Protein AF-A0A2J7PY69-F1 (afdb_monomer)

Nearest PDB structures (foldseek):
  5loh-assembly1_A  TM=9.857E-01  e=3.054E-12  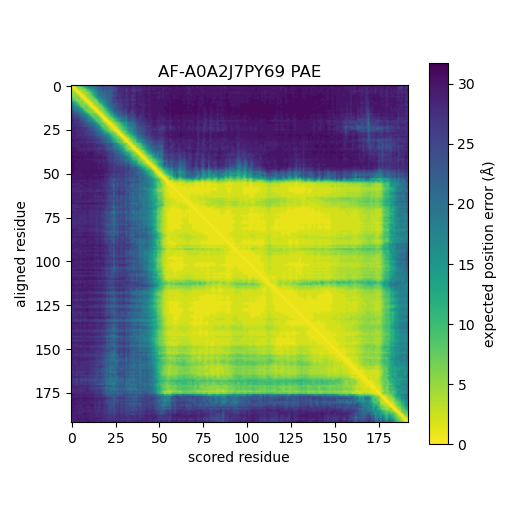Homo sapiens
  5loh-assembly2_B  TM=9.758E-01  e=1.318E-11  Homo sapiens
  4zy6-assembly2_B  TM=8.552E-01  e=1.967E-04  Homo sapiens
  7lqd-assembly1_A  TM=8.186E-01  e=2.192E-04  Homo sapiens
  4zy5-assembly2_B  TM=7.679E-01  e=1.421E-04  Homo sapiens

Secondary structure (DSSP, 8-state):
-----------------------PPP------S-PPP---------SS----S-GGG--HHHHTT----THHHHHHHHHHHHHHHHSS-TT--SSHHHHHHHHHHT------GGGPPPHHHHHHHHHHT-SSTTTS--HHHHHTSGGGTT--TTSGGGSPPS-----SSTT--TT-HHHHHHTT--------

Sequence (192 aa):
MTRFHLSQKHESDISMHTSNPVVTTPLTSNRTPYRTPKSVRRGEPSSEHRILGTPDYLAPELLLRQEHGAAVDWWALGVCLFEFMAGIPPFNDGTPQDVFNNILNRDIPWPQEEEQFSQPAHSAIDALLTLDPTLRPAAPQVKQMSLFSEIDWNNLLSATPPFVPQPDDSTDTVYFQARNILQHLNVSNFEM

Organism: NCBI:txid105785

Structure (mmCIF, N/CA/C/O backbone):
data_AF-A0A2J7PY69-F1
#
_entry.id   AF-A0A2J7PY69-F1
#
loop_
_atom_site.group_PDB
_atom_site.id
_atom_site.type_symbol
_atom_site.label_atom_id
_atom_site.label_alt_id
_atom_site.label_comp_id
_atom_site.label_asym_id
_atom_site.label_entity_id
_atom_site.label_seq_id
_atom_site.pdbx_PDB_ins_code
_atom_site.Cartn_x
_atom_site.Cartn_y
_atom_site.Cartn_z
_atom_site.occupancy
_atom_site.B_iso_or_equiv
_atom_site.auth_seq_id
_atom_site.auth_comp_id
_atom_site.auth_asym_id
_atom_site.auth_atom_id
_atom_site.pdbx_PDB_model_num
ATOM 1 N N . MET A 1 1 ? 48.096 -14.627 -73.412 1.00 35.94 1 MET A N 1
ATOM 2 C CA . MET A 1 1 ? 47.905 -13.408 -74.231 1.00 35.94 1 MET A CA 1
ATOM 3 C C . MET A 1 1 ? 46.422 -13.078 -74.123 1.00 35.94 1 MET A C 1
ATOM 5 O O . MET A 1 1 ? 45.641 -13.938 -74.475 1.00 35.94 1 MET A O 1
ATOM 9 N N . THR A 1 2 ? 45.925 -12.014 -73.505 1.00 35.34 2 THR A N 1
ATOM 10 C CA . THR A 1 2 ? 46.489 -10.699 -73.207 1.00 35.34 2 THR A CA 1
ATOM 11 C C . THR A 1 2 ? 45.898 -10.196 -71.891 1.00 35.34 2 THR A C 1
ATOM 13 O O . THR A 1 2 ? 44.730 -10.402 -71.582 1.00 35.34 2 THR A O 1
ATOM 16 N N . ARG A 1 3 ? 46.783 -9.574 -71.120 1.00 27.78 3 ARG A N 1
ATOM 17 C CA . ARG A 1 3 ? 46.608 -8.893 -69.842 1.00 27.78 3 ARG A CA 1
ATOM 18 C C . ARG A 1 3 ? 46.010 -7.509 -70.113 1.00 27.78 3 ARG A C 1
ATOM 20 O O . ARG A 1 3 ? 46.572 -6.795 -70.933 1.00 27.78 3 ARG A O 1
ATOM 27 N N . PHE A 1 4 ? 44.972 -7.105 -69.387 1.00 32.94 4 PHE A N 1
ATOM 28 C CA . PHE A 1 4 ? 44.734 -5.689 -69.104 1.00 32.94 4 PHE A CA 1
ATOM 29 C C . PHE A 1 4 ? 44.460 -5.524 -67.615 1.00 32.94 4 PHE A C 1
ATOM 31 O O . PHE A 1 4 ? 43.672 -6.250 -67.016 1.00 32.94 4 PHE A O 1
ATOM 38 N N . HIS A 1 5 ? 45.230 -4.621 -67.022 1.00 31.56 5 HIS A N 1
ATOM 39 C CA . HIS A 1 5 ? 45.316 -4.353 -65.600 1.00 31.56 5 HIS A CA 1
ATOM 40 C C . HIS A 1 5 ? 44.848 -2.912 -65.365 1.00 31.56 5 HIS A C 1
ATOM 42 O O . HIS A 1 5 ? 45.317 -2.009 -66.049 1.00 31.56 5 HIS A O 1
ATOM 48 N N . LEU A 1 6 ? 43.975 -2.776 -64.363 1.00 28.66 6 LEU A N 1
ATOM 49 C CA . LEU A 1 6 ? 43.778 -1.665 -63.423 1.00 28.66 6 LEU A CA 1
ATOM 50 C C . LEU A 1 6 ? 43.249 -0.287 -63.880 1.00 28.66 6 LEU A C 1
ATOM 52 O O . LEU A 1 6 ? 43.895 0.441 -64.619 1.00 28.66 6 LEU A O 1
ATOM 56 N N . SER A 1 7 ? 42.196 0.175 -63.195 1.00 31.45 7 SER A N 1
ATOM 57 C CA . SER A 1 7 ? 42.388 1.135 -62.096 1.00 31.45 7 SER A CA 1
ATOM 58 C C . SER A 1 7 ? 41.263 1.012 -61.062 1.00 31.45 7 SER A C 1
ATOM 60 O O . SER A 1 7 ? 40.098 0.842 -61.414 1.00 31.45 7 SER A O 1
ATOM 62 N N . GLN A 1 8 ? 41.642 1.058 -59.786 1.00 32.78 8 GLN A N 1
ATOM 63 C CA . GLN A 1 8 ? 40.747 1.022 -58.637 1.00 32.78 8 GLN A CA 1
ATOM 64 C C . GLN A 1 8 ? 39.975 2.337 -58.486 1.00 32.78 8 GLN A C 1
ATOM 66 O O . GLN A 1 8 ? 40.546 3.417 -58.634 1.00 32.78 8 GLN A O 1
ATOM 71 N N . LYS A 1 9 ? 38.728 2.244 -58.019 1.00 33.50 9 LYS A N 1
ATOM 72 C CA . LYS A 1 9 ? 38.242 3.162 -56.990 1.00 33.50 9 LYS A CA 1
ATOM 73 C C . LYS A 1 9 ? 37.600 2.365 -55.866 1.00 33.50 9 LYS A C 1
ATOM 75 O O . LYS A 1 9 ? 36.753 1.507 -56.080 1.00 33.50 9 LYS A O 1
ATOM 80 N N . HIS A 1 10 ? 38.140 2.646 -54.697 1.00 31.66 10 HIS A N 1
ATOM 81 C CA . HIS A 1 10 ? 37.773 2.185 -53.382 1.00 31.66 10 HIS A CA 1
ATOM 82 C C . HIS A 1 10 ? 36.533 2.970 -52.949 1.00 31.66 10 HIS A C 1
ATOM 84 O O . HIS A 1 10 ? 36.594 4.197 -52.929 1.00 31.66 10 HIS A O 1
ATOM 90 N N . GLU A 1 11 ? 35.443 2.294 -52.601 1.00 30.47 11 GLU A N 1
ATOM 91 C CA . GLU A 1 11 ? 34.517 2.820 -51.603 1.00 30.47 11 GLU A CA 1
ATOM 92 C C . GLU A 1 11 ? 33.843 1.647 -50.893 1.00 30.47 11 GLU A C 1
ATOM 94 O O . GLU A 1 11 ? 33.329 0.714 -51.506 1.00 30.47 11 GLU A O 1
ATOM 99 N N . SER A 1 12 ? 34.030 1.668 -49.584 1.00 32.16 12 SER A N 1
ATOM 100 C CA . SER A 1 12 ? 33.735 0.654 -48.587 1.00 32.16 12 SER A CA 1
ATOM 101 C C . SER A 1 12 ? 32.244 0.530 -48.281 1.00 32.16 12 SER A C 1
ATOM 103 O O . SER A 1 12 ? 31.514 1.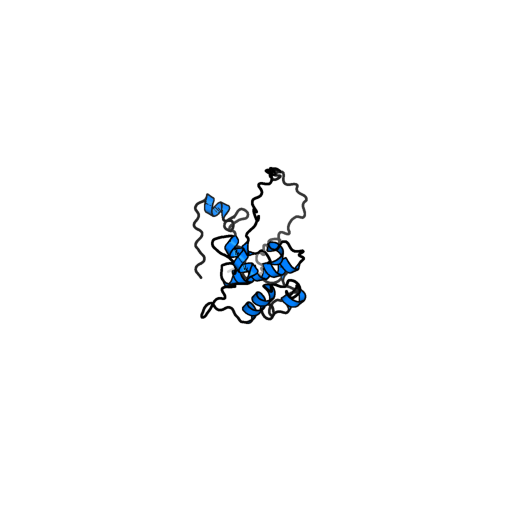520 -48.306 1.00 32.16 12 SER A O 1
ATOM 105 N N . ASP A 1 13 ? 31.853 -0.692 -47.918 1.00 34.91 13 ASP A N 1
ATOM 106 C CA . ASP A 1 13 ? 30.595 -1.084 -47.279 1.00 34.91 13 ASP A CA 1
ATOM 107 C C . ASP A 1 13 ? 30.111 -0.101 -46.202 1.00 34.91 13 ASP A C 1
ATOM 109 O O . ASP A 1 13 ? 30.923 0.378 -45.416 1.00 34.91 13 ASP A O 1
ATOM 113 N N . ILE A 1 14 ? 28.788 0.080 -46.081 1.00 37.09 14 ILE A N 1
ATOM 114 C CA . ILE A 1 14 ? 28.081 0.063 -44.788 1.00 37.09 14 ILE A CA 1
ATOM 115 C C . ILE A 1 14 ? 26.627 -0.388 -45.008 1.00 37.09 14 ILE A C 1
ATOM 117 O O . ILE A 1 14 ? 25.869 0.157 -45.809 1.00 37.09 14 ILE A O 1
ATOM 121 N N . SER A 1 15 ? 26.299 -1.430 -44.250 1.00 35.19 15 SER A N 1
ATOM 122 C CA . SER A 1 15 ? 25.025 -2.121 -44.103 1.00 35.19 15 SER A CA 1
ATOM 123 C C . SER A 1 15 ? 23.861 -1.204 -43.716 1.00 35.19 15 SER A C 1
ATOM 125 O O . SER A 1 15 ? 24.019 -0.214 -43.005 1.00 35.19 15 SER A O 1
ATOM 127 N N . MET A 1 16 ? 22.666 -1.608 -44.145 1.00 36.06 16 MET A N 1
ATOM 128 C CA . MET A 1 16 ? 21.383 -0.991 -43.830 1.00 36.06 16 MET A CA 1
ATOM 129 C C . MET A 1 16 ? 21.168 -0.848 -42.316 1.00 36.06 16 MET A C 1
ATOM 131 O O . MET A 1 16 ? 21.049 -1.843 -41.604 1.00 36.06 16 MET A O 1
ATOM 135 N N . HIS A 1 17 ? 21.043 0.392 -41.844 1.00 32.34 17 HIS A N 1
ATOM 136 C CA . HIS A 1 17 ? 20.407 0.713 -40.570 1.00 32.34 17 HIS A CA 1
ATOM 137 C C . HIS A 1 17 ? 19.096 1.442 -40.861 1.00 32.34 17 HIS A C 1
ATOM 139 O O . HIS A 1 17 ? 19.059 2.653 -41.065 1.00 32.34 17 HIS A O 1
ATOM 145 N N . THR A 1 18 ? 18.000 0.688 -40.895 1.00 32.78 18 THR A N 1
ATOM 146 C CA . THR A 1 18 ? 16.657 1.245 -40.748 1.00 32.78 18 THR A CA 1
ATOM 147 C C . THR A 1 18 ? 16.475 1.622 -39.282 1.00 32.78 18 THR A C 1
ATOM 149 O O . THR A 1 18 ? 16.157 0.783 -38.441 1.00 32.78 18 THR A O 1
ATOM 152 N N . SER A 1 19 ? 16.740 2.881 -38.956 1.00 33.97 19 SER A N 1
ATOM 153 C CA . SER A 1 19 ? 16.328 3.484 -37.696 1.00 33.97 19 SER A CA 1
ATOM 154 C C . SER A 1 19 ? 14.805 3.624 -37.705 1.00 33.97 19 SER A C 1
ATOM 156 O O . SER A 1 19 ? 14.250 4.495 -38.372 1.00 33.97 19 SER A O 1
ATOM 158 N N . ASN A 1 20 ? 14.110 2.753 -36.972 1.00 38.72 20 ASN A N 1
ATOM 159 C CA . ASN A 1 20 ? 12.709 2.996 -36.643 1.00 38.72 20 ASN A CA 1
ATOM 160 C C . ASN A 1 20 ? 12.644 4.265 -35.777 1.00 38.72 20 ASN A C 1
ATOM 162 O O . ASN A 1 20 ? 13.350 4.333 -34.766 1.00 38.72 20 ASN A O 1
ATOM 166 N N . PRO A 1 21 ? 11.844 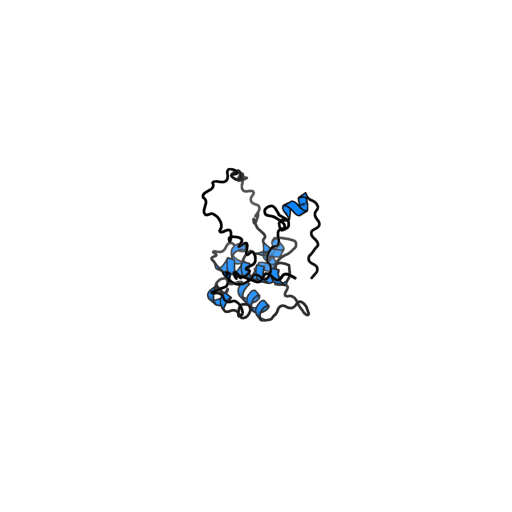5.283 -36.137 1.00 38.97 21 PRO A N 1
ATOM 167 C CA . PRO A 1 21 ? 11.679 6.434 -35.270 1.00 38.97 21 PRO A CA 1
ATOM 168 C C . PRO A 1 21 ? 10.943 5.993 -34.003 1.00 38.97 21 PRO A C 1
ATOM 170 O O . PRO A 1 21 ? 9.930 5.295 -34.068 1.00 38.97 21 PRO A O 1
ATOM 173 N N . VAL A 1 22 ? 11.446 6.423 -32.846 1.00 41.19 22 VAL A N 1
ATOM 174 C CA . VAL A 1 22 ? 10.700 6.382 -31.586 1.00 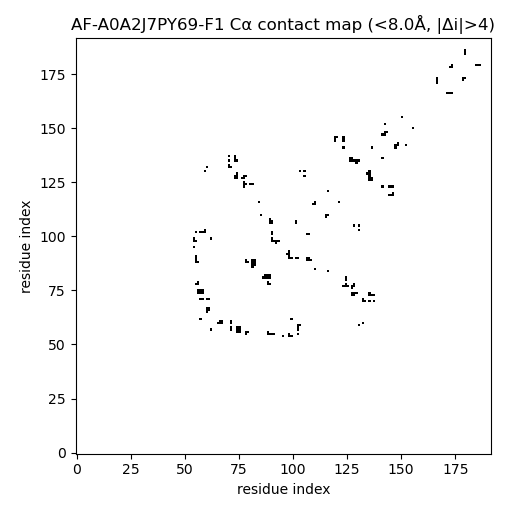41.19 22 VAL A CA 1
ATOM 175 C C . VAL A 1 22 ? 9.397 7.145 -31.814 1.00 41.19 22 VAL A C 1
ATOM 177 O O . VAL A 1 22 ? 9.407 8.350 -32.069 1.00 41.19 22 VAL A O 1
ATOM 180 N N . VAL A 1 23 ? 8.271 6.434 -31.786 1.00 40.19 23 VAL A N 1
ATOM 181 C CA . VAL A 1 23 ? 6.946 7.043 -31.899 1.00 40.19 23 VAL A CA 1
ATOM 182 C C . VAL A 1 23 ? 6.645 7.730 -30.570 1.00 40.19 23 VAL A C 1
ATOM 184 O O . VAL A 1 23 ? 6.184 7.111 -29.616 1.00 40.19 23 VAL A O 1
ATOM 187 N N . THR A 1 24 ? 6.939 9.025 -30.495 1.00 43.94 24 THR A N 1
ATOM 188 C CA . THR A 1 24 ? 6.445 9.899 -29.428 1.00 43.94 24 THR A CA 1
ATOM 189 C C . THR A 1 24 ? 4.934 10.062 -29.581 1.00 43.94 24 THR A C 1
ATOM 191 O O . THR A 1 24 ? 4.449 10.336 -30.681 1.00 43.94 24 THR A O 1
ATOM 194 N N . THR A 1 25 ? 4.185 9.928 -28.483 1.00 35.47 25 THR A N 1
ATOM 195 C CA . THR A 1 25 ? 2.736 10.167 -28.448 1.00 35.47 25 THR A CA 1
ATOM 196 C C . THR A 1 25 ? 2.413 11.540 -29.049 1.00 35.47 25 THR A C 1
ATOM 198 O O . THR A 1 25 ? 2.927 12.551 -28.559 1.00 35.47 25 THR A O 1
ATOM 201 N N . PRO A 1 26 ? 1.568 11.635 -30.090 1.00 36.19 26 PRO A N 1
ATOM 202 C CA . PRO A 1 26 ? 1.187 12.926 -30.631 1.00 36.19 26 PRO A CA 1
ATOM 203 C C . PRO A 1 26 ? 0.352 13.688 -29.594 1.00 36.19 26 PRO A C 1
ATOM 205 O O . PRO A 1 26 ? -0.718 13.240 -29.181 1.00 36.19 26 PRO A O 1
ATOM 208 N N . LEU A 1 27 ? 0.813 14.880 -29.206 1.00 45.75 27 LEU A N 1
ATOM 209 C CA . LEU A 1 27 ? 0.013 15.902 -28.519 1.00 45.75 27 LEU A CA 1
ATOM 210 C C . LEU A 1 27 ? -0.996 16.501 -29.512 1.00 45.75 27 LEU A C 1
ATOM 212 O O . LEU A 1 27 ? -0.951 17.678 -29.859 1.00 45.75 27 LEU A O 1
ATOM 216 N N . THR A 1 28 ? -1.905 15.675 -30.020 1.00 40.06 28 THR A N 1
ATOM 217 C CA . THR A 1 28 ? -3.031 16.131 -30.832 1.00 40.06 28 THR A CA 1
ATOM 218 C C . THR A 1 28 ? -4.293 16.068 -29.995 1.00 40.06 28 THR A C 1
ATOM 220 O O . THR A 1 28 ? -4.749 14.994 -29.608 1.00 40.06 28 THR A O 1
ATOM 223 N N . SER A 1 29 ? -4.870 17.244 -29.752 1.00 48.84 29 SER A N 1
ATOM 224 C CA . SER A 1 29 ? -6.234 17.459 -29.266 1.00 48.84 29 SER A CA 1
ATOM 225 C C . SER A 1 29 ? -7.250 16.917 -30.290 1.00 48.84 29 SER A C 1
ATOM 227 O O . SER A 1 29 ? -7.968 17.672 -30.947 1.00 48.84 29 SER A O 1
ATOM 229 N N . ASN A 1 30 ? -7.325 15.599 -30.444 1.00 43.12 30 ASN A N 1
ATOM 230 C CA . ASN A 1 30 ? -8.376 14.960 -31.219 1.00 43.12 30 ASN A CA 1
ATOM 231 C C . ASN A 1 30 ? -9.501 14.568 -30.266 1.00 43.12 30 ASN A C 1
ATOM 233 O O . ASN A 1 30 ? -9.398 13.625 -29.486 1.00 43.12 30 ASN A O 1
ATOM 237 N N . ARG A 1 31 ? -10.591 15.341 -30.324 1.00 47.41 31 ARG A N 1
ATOM 238 C CA . ARG A 1 31 ? -11.870 14.987 -29.706 1.00 47.41 31 ARG A CA 1
ATOM 239 C C . ARG A 1 31 ? -12.308 13.636 -30.266 1.00 47.41 31 ARG A C 1
ATOM 241 O O . ARG A 1 31 ? -12.628 13.536 -31.448 1.00 47.41 31 ARG A O 1
ATOM 248 N N . THR A 1 32 ? -12.336 12.610 -29.428 1.00 45.16 32 THR A N 1
ATOM 249 C CA . THR A 1 32 ? -12.926 11.323 -29.787 1.00 45.16 32 THR A CA 1
ATOM 250 C C . THR A 1 32 ? -14.439 11.507 -30.007 1.00 45.16 32 THR A C 1
ATOM 252 O O . THR A 1 32 ? -15.113 12.108 -29.166 1.00 45.16 32 THR A O 1
ATOM 255 N N . PRO A 1 33 ? -15.013 11.029 -31.130 1.00 46.88 33 PRO A N 1
ATOM 256 C CA . PRO A 1 33 ? -16.444 11.181 -31.420 1.00 46.88 33 PRO A CA 1
ATOM 257 C C . PRO A 1 33 ? -17.329 10.246 -30.580 1.00 46.88 33 PRO A C 1
ATOM 259 O O . PRO A 1 33 ? -18.544 10.420 -30.536 1.00 46.88 33 PRO A O 1
ATOM 262 N N . TYR A 1 34 ? -16.734 9.295 -29.859 1.00 43.91 34 TYR A N 1
ATOM 263 C CA . TYR A 1 34 ? -17.437 8.406 -28.943 1.00 43.91 34 TYR A CA 1
ATOM 264 C C . TYR A 1 34 ? -17.299 8.913 -27.510 1.00 43.91 34 TYR A C 1
ATOM 266 O O . TYR A 1 34 ? -16.411 8.528 -26.753 1.00 43.91 34 TYR A O 1
ATOM 274 N N . ARG A 1 35 ? -18.208 9.817 -27.142 1.00 48.69 35 ARG A N 1
ATOM 275 C CA . ARG A 1 35 ? -18.480 10.138 -25.742 1.00 48.69 35 ARG A CA 1
ATOM 276 C C . ARG A 1 35 ? -19.156 8.920 -25.117 1.00 48.69 35 ARG A C 1
ATOM 278 O O . ARG A 1 35 ? -20.189 8.483 -25.619 1.00 48.69 35 ARG A O 1
ATOM 285 N N . THR A 1 36 ? -18.627 8.406 -24.010 1.00 50.25 36 THR A N 1
ATOM 286 C CA . THR A 1 36 ? -19.385 7.492 -23.148 1.00 50.25 36 THR A CA 1
ATOM 287 C C . THR A 1 36 ? -20.733 8.144 -22.818 1.00 50.25 36 THR A C 1
ATOM 289 O O . THR A 1 36 ? -20.762 9.325 -22.441 1.00 50.25 36 THR A O 1
ATOM 292 N N . PRO A 1 37 ? -21.875 7.457 -23.008 1.00 41.06 37 PRO A N 1
ATOM 293 C CA . PRO A 1 37 ? -23.162 8.049 -22.690 1.00 41.06 37 PRO A CA 1
ATOM 294 C C . PRO A 1 37 ? -23.177 8.424 -21.206 1.00 41.06 37 PRO A C 1
ATOM 296 O O . PRO A 1 37 ? -23.039 7.578 -20.324 1.00 41.06 37 PRO A O 1
ATOM 299 N N . LYS A 1 38 ? -23.342 9.723 -20.925 1.00 50.53 38 LYS A N 1
ATOM 300 C CA . LYS A 1 38 ? -23.653 10.219 -19.584 1.00 50.53 38 LYS A CA 1
ATOM 301 C C . LYS A 1 38 ? -25.054 9.734 -19.218 1.00 50.53 38 LYS A C 1
ATOM 303 O O . LYS A 1 38 ? -26.033 10.434 -19.448 1.00 50.53 38 LYS A O 1
ATOM 308 N N . SER A 1 39 ? -25.153 8.534 -18.665 1.00 45.31 39 SER A N 1
ATOM 309 C CA . SER A 1 39 ? -26.342 8.091 -17.944 1.00 45.31 39 SER A CA 1
ATOM 310 C C . SER A 1 39 ? -25.978 6.982 -16.964 1.00 45.31 39 SER A C 1
ATOM 312 O O . SER A 1 39 ? -26.315 5.820 -17.148 1.00 45.31 39 SER A O 1
ATOM 314 N N . VAL A 1 40 ? -25.312 7.356 -15.873 1.00 50.84 40 VAL A N 1
ATOM 315 C CA . VAL A 1 40 ? -25.606 6.685 -14.608 1.00 50.84 40 VAL A CA 1
ATOM 316 C C . VAL A 1 40 ? -26.883 7.354 -14.123 1.00 50.84 40 VAL A C 1
ATOM 318 O O . VAL A 1 40 ? -26.849 8.476 -13.615 1.00 50.84 40 VAL A O 1
ATOM 321 N N . ARG A 1 41 ? -28.034 6.720 -14.368 1.00 48.81 41 ARG A N 1
ATOM 322 C CA . ARG A 1 41 ? -29.257 7.087 -13.654 1.00 48.81 41 ARG A CA 1
ATOM 323 C C . ARG A 1 41 ? -28.928 6.935 -12.174 1.00 48.81 41 ARG A C 1
ATOM 325 O O . ARG A 1 41 ? -28.648 5.831 -11.717 1.00 48.81 41 ARG A O 1
ATOM 332 N N . ARG A 1 42 ? -28.901 8.052 -11.448 1.00 50.94 42 ARG A N 1
ATOM 333 C CA . ARG A 1 42 ? -28.879 8.046 -9.989 1.00 50.94 42 ARG A CA 1
ATOM 334 C C . ARG A 1 42 ? -30.230 7.460 -9.574 1.00 50.94 42 ARG A C 1
ATOM 336 O O . ARG A 1 42 ? -31.221 8.181 -9.540 1.00 50.94 42 ARG A O 1
ATOM 343 N N . GLY A 1 43 ? -30.282 6.136 -9.423 1.00 42.19 43 GLY A N 1
ATOM 344 C CA . GLY A 1 43 ? -31.390 5.472 -8.750 1.00 42.19 43 GLY A CA 1
ATOM 345 C C . GLY A 1 43 ? -31.546 6.085 -7.363 1.00 42.19 43 GLY A C 1
ATOM 346 O O . GLY A 1 43 ? -30.568 6.588 -6.800 1.00 42.19 43 GLY A O 1
ATOM 347 N N . GLU A 1 44 ? -32.775 6.113 -6.859 1.00 44.56 44 GLU A N 1
ATOM 348 C CA . GLU A 1 44 ? -33.039 6.575 -5.499 1.00 44.56 44 GLU A CA 1
ATOM 349 C C . GLU A 1 44 ? -32.110 5.871 -4.500 1.00 44.56 44 GLU A C 1
ATOM 351 O O . GLU A 1 44 ? -31.776 4.700 -4.708 1.00 44.56 44 GLU A O 1
ATOM 356 N N . PRO A 1 45 ? -31.653 6.561 -3.440 1.00 41.94 45 PRO A N 1
ATOM 357 C CA . PRO A 1 45 ? -30.798 5.944 -2.445 1.00 41.94 45 PRO A CA 1
ATOM 358 C C . PRO A 1 45 ? -31.618 4.904 -1.676 1.00 41.94 45 PRO A C 1
ATOM 360 O O . PRO A 1 45 ? -32.262 5.219 -0.680 1.00 41.94 45 PRO A O 1
ATOM 363 N N . SER A 1 46 ? -31.592 3.650 -2.128 1.00 44.53 46 SER A N 1
ATOM 364 C CA . SER A 1 46 ? -31.911 2.524 -1.261 1.00 44.53 46 SER A CA 1
ATOM 365 C C . SER A 1 46 ? -30.895 2.556 -0.124 1.00 44.53 46 SER A C 1
ATOM 367 O O . SER A 1 46 ? -29.688 2.493 -0.365 1.00 44.53 46 SER A O 1
ATOM 369 N N . SER A 1 47 ? -31.377 2.713 1.103 1.00 49.00 47 SER A N 1
ATOM 370 C CA . SER A 1 47 ? -30.593 2.757 2.335 1.00 49.00 47 SER A CA 1
ATOM 371 C C . SER A 1 47 ? -30.029 1.382 2.709 1.00 49.00 47 SER A C 1
ATOM 373 O O . SER A 1 47 ? -30.223 0.906 3.821 1.00 49.00 47 SER A O 1
ATOM 375 N N . GLU A 1 48 ? -29.327 0.747 1.780 1.00 46.91 48 GLU A N 1
ATOM 376 C CA . GLU A 1 48 ? -28.454 -0.383 2.050 1.00 46.91 48 GLU A CA 1
ATOM 377 C C . GLU A 1 48 ? -27.051 0.029 1.630 1.00 46.91 48 GLU A C 1
ATOM 379 O O . GLU A 1 48 ? -26.825 0.547 0.536 1.00 46.91 48 GLU A O 1
ATOM 384 N N . HIS A 1 49 ? -26.127 -0.116 2.574 1.00 51.75 49 HIS A N 1
ATOM 385 C CA . HIS A 1 49 ? -24.738 0.312 2.533 1.00 51.75 49 HIS A CA 1
ATOM 386 C C . HIS A 1 49 ? -23.957 -0.371 1.409 1.00 51.75 49 HIS A C 1
ATOM 388 O O . HIS A 1 49 ? -23.128 -1.241 1.652 1.00 51.75 49 HIS A O 1
ATOM 394 N N . ARG A 1 50 ? -24.207 0.014 0.159 1.00 45.41 50 ARG A N 1
ATOM 395 C CA . ARG A 1 50 ? -23.428 -0.486 -0.962 1.00 45.41 50 ARG A CA 1
ATOM 396 C C . ARG A 1 50 ? -22.092 0.234 -0.958 1.00 45.41 50 ARG A C 1
ATOM 398 O O . ARG A 1 50 ? -21.957 1.320 -1.517 1.00 45.41 50 ARG A O 1
ATOM 405 N N . ILE A 1 51 ? -21.124 -0.359 -0.272 1.00 52.66 51 ILE A N 1
ATOM 406 C CA . ILE A 1 51 ? -19.720 0.004 -0.406 1.00 52.66 51 ILE A CA 1
ATOM 407 C C . ILE A 1 51 ? -19.353 -0.308 -1.855 1.00 52.66 51 ILE A C 1
ATOM 409 O O . ILE A 1 51 ? -19.408 -1.447 -2.308 1.00 52.66 51 ILE A O 1
ATOM 413 N N . LEU A 1 52 ? -19.156 0.755 -2.631 1.00 45.09 52 LEU A N 1
ATOM 414 C CA . LEU A 1 52 ? -18.790 0.683 -4.037 1.00 45.09 52 LEU A CA 1
ATOM 415 C C . LEU A 1 52 ? -17.267 0.565 -4.095 1.00 45.09 52 LEU A C 1
ATOM 417 O O . LEU A 1 52 ? -16.577 1.554 -3.871 1.00 45.09 52 LEU A O 1
ATOM 421 N N . GLY A 1 53 ? -16.760 -0.635 -4.363 1.00 56.97 53 GLY A N 1
ATOM 422 C CA . GLY A 1 53 ? -15.330 -0.928 -4.468 1.00 56.97 53 GLY A CA 1
ATOM 423 C C . GLY A 1 53 ? -15.028 -2.384 -4.125 1.00 56.97 53 GLY A C 1
ATOM 424 O O . GLY A 1 53 ? -15.938 -3.139 -3.785 1.00 56.97 53 GLY A O 1
ATOM 425 N N . THR A 1 54 ? -13.752 -2.748 -4.204 1.00 68.75 54 THR A N 1
ATOM 426 C CA . THR A 1 54 ? -13.214 -3.977 -3.611 1.00 68.75 54 THR A CA 1
ATOM 427 C C . THR A 1 54 ? -12.889 -3.640 -2.147 1.00 68.75 54 THR A C 1
ATOM 429 O O . THR A 1 54 ? -11.976 -2.841 -1.919 1.00 68.75 54 THR A O 1
ATOM 432 N N . PRO A 1 55 ? -13.693 -4.092 -1.162 1.00 82.00 55 PRO A N 1
ATOM 433 C CA . PRO A 1 55 ? -13.582 -3.673 0.245 1.00 82.00 55 PRO A CA 1
ATOM 434 C C . PRO A 1 55 ? -12.202 -3.941 0.862 1.00 82.00 55 PRO A C 1
ATOM 436 O O . PRO A 1 55 ? -11.811 -3.271 1.813 1.00 82.00 55 PRO A O 1
ATOM 439 N N . ASP A 1 56 ? -11.466 -4.871 0.271 1.00 89.19 56 ASP A N 1
ATOM 440 C CA . ASP A 1 56 ? -10.195 -5.443 0.708 1.00 89.19 56 ASP A CA 1
ATOM 441 C C . ASP A 1 56 ? -9.055 -4.421 0.845 1.00 89.19 56 ASP A C 1
ATOM 443 O O . ASP A 1 56 ? -8.102 -4.647 1.587 1.00 89.19 56 ASP A O 1
ATOM 447 N N . TYR A 1 57 ? -9.166 -3.267 0.177 1.00 95.69 57 TYR A N 1
ATOM 448 C CA . TYR A 1 57 ? -8.144 -2.210 0.176 1.00 95.69 57 TYR A CA 1
ATOM 449 C C . TYR A 1 57 ? -8.509 -1.003 1.047 1.00 95.69 57 TYR A C 1
ATOM 451 O O . TYR A 1 57 ? -7.756 -0.028 1.100 1.00 95.69 57 TYR A O 1
ATOM 459 N N . LEU A 1 58 ? -9.672 -1.019 1.707 1.00 95.25 58 LEU A N 1
ATOM 460 C CA . LEU A 1 58 ? -10.123 0.112 2.513 1.00 95.25 58 LEU A CA 1
ATOM 461 C C . LEU A 1 58 ? -9.330 0.211 3.818 1.00 95.25 58 LEU A C 1
ATOM 463 O O . LEU A 1 58 ? -9.192 -0.757 4.559 1.00 95.25 58 LEU A O 1
ATOM 467 N N . ALA A 1 59 ? -8.853 1.417 4.118 1.00 97.38 59 ALA A N 1
ATOM 468 C CA . ALA A 1 59 ? -8.232 1.725 5.398 1.00 97.38 59 ALA A CA 1
ATOM 469 C C . ALA A 1 59 ? -9.270 1.693 6.543 1.00 97.38 59 ALA A C 1
ATOM 471 O O . ALA A 1 59 ? -10.439 2.039 6.318 1.00 97.38 59 ALA A O 1
ATOM 472 N N . PRO A 1 60 ? -8.877 1.337 7.780 1.00 97.62 60 PRO A N 1
ATOM 473 C CA . PRO A 1 60 ? -9.799 1.220 8.913 1.00 97.62 60 PRO A CA 1
ATOM 474 C C . PRO A 1 60 ? -10.547 2.530 9.205 1.00 97.62 60 PRO A C 1
ATOM 476 O O . PRO A 1 60 ? -11.749 2.513 9.474 1.00 97.62 60 PRO A O 1
ATOM 479 N N . GLU A 1 61 ? -9.886 3.682 9.069 1.00 97.62 61 GLU A N 1
ATOM 480 C CA . GLU A 1 61 ? -10.501 5.001 9.248 1.00 97.62 61 GLU A CA 1
ATOM 481 C C . GLU A 1 61 ? -11.636 5.284 8.242 1.00 97.62 61 GLU A C 1
ATOM 483 O O . GLU A 1 61 ? -12.615 5.954 8.583 1.00 97.62 61 GLU A O 1
ATOM 488 N N . LEU A 1 62 ? -11.569 4.720 7.026 1.00 95.38 62 LEU A N 1
ATOM 489 C CA . LEU A 1 62 ? -12.632 4.836 6.022 1.00 95.38 62 LEU A CA 1
ATOM 490 C C . LEU A 1 62 ? -13.847 3.980 6.392 1.00 95.38 62 LEU A C 1
ATOM 492 O O . LEU A 1 62 ? -14.983 4.440 6.255 1.00 95.38 62 LEU A O 1
ATOM 496 N N . LEU A 1 63 ? -13.620 2.766 6.905 1.00 93.88 63 LEU A N 1
ATOM 497 C CA . LEU A 1 63 ? -14.692 1.884 7.385 1.00 93.88 63 LEU A CA 1
ATOM 498 C C . LEU A 1 63 ? -15.439 2.507 8.568 1.00 93.88 63 LEU A C 1
ATOM 500 O O . LEU A 1 63 ? -16.669 2.470 8.630 1.00 93.88 63 LEU A O 1
ATOM 504 N N . LEU A 1 64 ? -14.693 3.149 9.467 1.00 93.81 64 LEU A N 1
ATOM 505 C CA . LEU A 1 64 ? -15.221 3.854 10.633 1.00 93.81 64 LEU A CA 1
ATOM 506 C C . LEU A 1 64 ? -15.809 5.235 10.300 1.00 93.81 64 LEU A C 1
ATOM 508 O O . LEU A 1 64 ? -16.310 5.912 11.198 1.00 93.81 64 LEU A O 1
ATOM 512 N N . ARG A 1 65 ? -15.779 5.653 9.025 1.00 93.62 65 ARG A N 1
ATOM 513 C CA . ARG A 1 65 ? -16.254 6.965 8.541 1.00 93.62 65 ARG A CA 1
ATOM 514 C C . ARG A 1 65 ? -15.627 8.144 9.289 1.00 93.62 65 ARG A C 1
ATOM 516 O O . ARG A 1 65 ? -16.289 9.152 9.539 1.00 93.62 65 ARG A O 1
ATOM 523 N N . GLN A 1 66 ? -14.363 8.000 9.657 1.00 93.75 66 GLN A N 1
ATOM 524 C CA . GLN A 1 66 ? -13.583 9.048 10.296 1.00 93.75 66 GLN A CA 1
ATOM 525 C C . GLN A 1 66 ? -13.038 10.023 9.243 1.00 93.75 66 GLN A C 1
ATOM 527 O O . GLN A 1 66 ? -13.039 9.751 8.035 1.00 93.75 66 GLN A O 1
ATOM 532 N N . GLU A 1 67 ? -12.579 11.187 9.703 1.00 93.38 67 GLU A N 1
ATOM 533 C CA . GLU A 1 67 ? -11.789 12.077 8.854 1.00 93.38 67 GLU A CA 1
ATOM 534 C C . GLU A 1 67 ? -10.516 11.351 8.408 1.00 93.38 67 GLU A C 1
ATOM 536 O O . GLU A 1 67 ? -9.858 10.676 9.197 1.00 93.38 67 GLU A O 1
ATOM 541 N N . HIS A 1 68 ? -10.179 11.478 7.129 1.00 95.94 68 HIS A N 1
ATOM 542 C CA . HIS A 1 68 ? -9.047 10.791 6.526 1.00 95.94 68 HIS A CA 1
ATOM 543 C C . HIS A 1 68 ? -8.244 11.749 5.649 1.00 95.94 68 HIS A C 1
ATOM 545 O O . HIS A 1 68 ? -8.739 12.778 5.187 1.00 95.94 68 HIS A O 1
ATOM 551 N N . GLY A 1 69 ? -6.984 11.394 5.416 1.00 95.44 69 GLY A N 1
ATOM 552 C CA . GLY A 1 69 ? -6.074 12.120 4.534 1.00 95.44 69 GLY A CA 1
ATOM 553 C C . GLY A 1 69 ? -5.255 11.151 3.690 1.00 95.44 69 GLY A C 1
ATOM 554 O O . GLY A 1 69 ? -5.626 9.992 3.542 1.00 95.44 69 GLY A O 1
ATOM 555 N N . ALA A 1 70 ? -4.098 11.596 3.199 1.00 96.81 70 ALA A N 1
ATOM 556 C CA . ALA A 1 70 ? -3.214 10.790 2.346 1.00 96.81 70 ALA A CA 1
ATOM 557 C C . ALA A 1 70 ? -2.712 9.477 2.994 1.00 96.81 70 ALA A C 1
ATOM 559 O O . ALA A 1 70 ? -2.164 8.622 2.308 1.00 96.81 70 ALA A O 1
ATOM 560 N N . ALA A 1 71 ? -2.893 9.298 4.308 1.00 97.94 71 ALA A N 1
ATOM 561 C CA . ALA A 1 71 ? -2.570 8.059 5.013 1.00 97.94 71 ALA A CA 1
ATOM 562 C C . ALA A 1 71 ? -3.306 6.832 4.447 1.00 97.94 71 ALA A C 1
ATOM 564 O O . ALA A 1 71 ? -2.741 5.737 4.463 1.00 97.94 71 ALA A O 1
ATOM 565 N N . VAL A 1 72 ? -4.527 6.994 3.923 1.00 97.88 72 VAL A N 1
ATOM 566 C CA . VAL A 1 72 ? -5.314 5.876 3.368 1.00 97.88 72 VAL A CA 1
ATOM 567 C C . VAL A 1 72 ? -4.643 5.246 2.147 1.00 97.88 72 VAL A C 1
ATOM 569 O O . VAL A 1 72 ? -4.723 4.035 1.962 1.00 97.88 72 VAL A O 1
ATOM 572 N N . ASP A 1 73 ? -3.910 6.039 1.361 1.00 98.12 73 ASP A N 1
ATOM 573 C CA . ASP A 1 73 ? -3.182 5.544 0.190 1.00 98.12 73 ASP A CA 1
ATOM 574 C C . ASP A 1 73 ? -1.985 4.677 0.609 1.00 98.12 73 ASP A C 1
ATOM 576 O O . ASP A 1 73 ? -1.671 3.682 -0.042 1.00 98.12 73 ASP A O 1
ATOM 580 N N . TRP A 1 74 ? -1.341 5.004 1.737 1.00 98.56 74 TRP A N 1
ATOM 581 C CA . TRP A 1 74 ? -0.259 4.187 2.298 1.00 98.56 74 TRP A CA 1
ATOM 582 C C . TRP A 1 74 ? -0.768 2.857 2.858 1.00 98.56 74 TRP A C 1
ATOM 584 O O . TRP A 1 74 ? -0.071 1.852 2.753 1.00 98.56 74 TRP A O 1
ATOM 594 N N . TRP A 1 75 ? -1.996 2.822 3.387 1.00 98.56 75 TRP A N 1
ATOM 595 C CA . TRP A 1 75 ? -2.645 1.558 3.744 1.00 98.56 75 TRP A CA 1
ATOM 596 C C . TRP A 1 75 ? -2.874 0.698 2.504 1.00 98.56 75 TRP A C 1
ATOM 598 O O . TRP A 1 75 ? -2.436 -0.449 2.464 1.00 98.56 75 TRP A O 1
ATOM 608 N N . ALA A 1 76 ? -3.492 1.272 1.465 1.00 98.00 76 ALA A N 1
ATOM 609 C CA . ALA A 1 76 ? -3.746 0.566 0.213 1.00 98.00 76 ALA A CA 1
ATOM 610 C C . ALA A 1 76 ? -2.447 0.040 -0.424 1.00 98.00 76 ALA A C 1
ATOM 612 O O . ALA A 1 76 ? -2.422 -1.085 -0.913 1.00 98.00 76 ALA A O 1
ATOM 613 N N . LEU A 1 77 ? -1.342 0.796 -0.347 1.00 98.31 77 LEU A N 1
ATOM 614 C CA . LEU A 1 77 ? -0.022 0.315 -0.764 1.00 98.31 77 LEU A CA 1
ATOM 615 C C . LEU A 1 77 ? 0.423 -0.927 0.023 1.00 98.31 77 LEU A C 1
ATOM 617 O O . LEU A 1 77 ? 0.961 -1.853 -0.577 1.00 98.31 77 LEU A O 1
ATOM 621 N N . GLY A 1 78 ? 0.202 -0.959 1.340 1.00 98.62 78 GLY A N 1
ATOM 622 C CA . GLY A 1 78 ? 0.488 -2.129 2.176 1.00 98.62 78 GLY A CA 1
ATOM 623 C C . GLY A 1 78 ? -0.326 -3.358 1.767 1.00 98.62 78 GLY A C 1
ATOM 624 O O . GLY A 1 78 ? 0.235 -4.446 1.654 1.00 98.62 78 GLY A O 1
ATOM 625 N N . VAL A 1 79 ? -1.618 -3.171 1.474 1.00 98.50 79 VAL A N 1
ATOM 626 C CA . VAL A 1 79 ? -2.512 -4.231 0.974 1.00 98.50 79 VAL A CA 1
ATOM 627 C C . VAL A 1 79 ? -2.016 -4.764 -0.377 1.00 98.50 79 VAL A C 1
ATOM 629 O O . VAL A 1 79 ? -1.825 -5.970 -0.513 1.00 98.50 79 VAL A O 1
ATOM 632 N N . CYS A 1 80 ? -1.725 -3.884 -1.343 1.00 98.00 80 CYS A N 1
ATOM 633 C CA . CYS A 1 80 ? -1.196 -4.277 -2.656 1.00 98.00 80 CYS A CA 1
ATOM 634 C C . CYS A 1 80 ? 0.153 -4.996 -2.550 1.00 98.00 80 CYS A C 1
ATOM 636 O O . CYS A 1 80 ? 0.402 -5.958 -3.267 1.00 98.00 80 CYS A O 1
ATOM 638 N N . LEU A 1 81 ? 1.041 -4.531 -1.666 1.00 98.12 81 LEU A N 1
ATOM 639 C CA . LEU A 1 81 ? 2.356 -5.136 -1.486 1.00 98.12 81 LEU A CA 1
ATOM 640 C C . LEU A 1 81 ? 2.238 -6.568 -0.949 1.00 98.12 81 LEU A C 1
ATOM 642 O O . LEU A 1 81 ? 2.923 -7.454 -1.453 1.00 98.12 81 LEU A O 1
ATOM 646 N N . PHE A 1 82 ? 1.354 -6.797 0.028 1.00 98.44 82 PHE A N 1
ATOM 647 C CA . PHE A 1 82 ? 1.035 -8.145 0.499 1.00 98.44 82 PHE A CA 1
ATOM 648 C C . PHE A 1 82 ? 0.482 -9.006 -0.642 1.00 98.44 82 PHE A C 1
ATOM 650 O O . PHE A 1 82 ? 0.987 -10.098 -0.882 1.00 98.44 82 PHE A O 1
ATOM 657 N N . GLU A 1 83 ? -0.501 -8.498 -1.388 1.00 97.25 83 GLU A N 1
ATOM 658 C CA . GLU A 1 83 ? -1.135 -9.231 -2.486 1.00 97.25 83 GLU A CA 1
ATOM 659 C C . GLU A 1 83 ? -0.156 -9.597 -3.606 1.00 97.25 83 GLU A C 1
ATOM 661 O O . GLU A 1 83 ? -0.208 -10.710 -4.117 1.00 97.25 83 GLU A O 1
ATOM 666 N N . PHE A 1 84 ? 0.785 -8.722 -3.967 1.00 96.00 84 PHE A N 1
ATOM 667 C CA . PHE A 1 84 ? 1.798 -9.047 -4.977 1.00 96.00 84 PHE A CA 1
ATOM 668 C C . PHE A 1 84 ? 2.702 -10.216 -4.572 1.00 96.00 84 PHE A C 1
ATOM 670 O O . PHE A 1 84 ? 3.248 -10.878 -5.451 1.00 96.00 84 PHE A O 1
ATOM 677 N N . MET A 1 85 ? 2.870 -10.467 -3.270 1.00 96.00 85 MET A N 1
ATOM 678 C CA . MET A 1 85 ? 3.698 -11.563 -2.757 1.00 96.00 85 MET A CA 1
ATOM 679 C C . MET A 1 85 ? 2.891 -12.819 -2.404 1.00 96.00 85 MET A C 1
ATOM 681 O O . MET A 1 85 ? 3.390 -13.917 -2.618 1.00 96.00 85 MET A O 1
ATOM 685 N N . ALA A 1 86 ? 1.666 -12.679 -1.887 1.00 95.31 86 ALA A N 1
ATOM 686 C CA . ALA A 1 86 ? 0.800 -13.804 -1.510 1.00 95.31 86 ALA A CA 1
ATOM 687 C C . ALA A 1 86 ? -0.179 -14.242 -2.615 1.00 95.31 86 ALA A C 1
ATOM 689 O O . ALA A 1 86 ? -0.786 -15.304 -2.521 1.00 95.31 86 ALA A O 1
ATOM 690 N N . GLY A 1 87 ? -0.401 -13.409 -3.632 1.00 94.50 87 GLY A N 1
ATOM 691 C CA . GLY A 1 87 ? -1.412 -13.611 -4.674 1.00 94.50 87 GLY A CA 1
ATOM 692 C C . GLY A 1 87 ? -2.849 -13.271 -4.258 1.00 94.50 87 GLY A C 1
ATOM 693 O O . GLY A 1 87 ? -3.732 -13.264 -5.113 1.00 94.50 87 GLY A O 1
ATOM 694 N N . ILE A 1 88 ? -3.094 -12.978 -2.976 1.00 93.75 88 ILE A N 1
ATOM 695 C CA . ILE A 1 88 ? -4.400 -12.580 -2.431 1.00 93.75 88 ILE A CA 1
ATOM 696 C C . ILE A 1 88 ? -4.249 -11.418 -1.435 1.00 93.75 88 ILE A C 1
ATOM 698 O O . ILE A 1 88 ? -3.229 -11.349 -0.743 1.00 93.75 88 ILE A O 1
ATOM 702 N N . PRO A 1 89 ? -5.235 -10.508 -1.318 1.00 96.44 89 PRO A N 1
ATOM 703 C CA . PRO A 1 89 ? -5.205 -9.453 -0.308 1.00 96.44 89 PRO A CA 1
ATOM 704 C C . PRO A 1 89 ? -5.214 -10.018 1.126 1.00 96.44 89 PRO A C 1
ATOM 706 O O . PRO A 1 89 ? -5.870 -11.031 1.375 1.00 96.44 89 PRO A O 1
ATOM 709 N N . PRO A 1 90 ? -4.573 -9.342 2.100 1.00 97.19 90 PRO A N 1
ATOM 710 C CA . PRO A 1 90 ? -4.436 -9.831 3.474 1.00 97.19 90 PRO A CA 1
ATOM 711 C C . PRO A 1 90 ? -5.764 -9.953 4.227 1.00 97.19 90 PRO A C 1
ATOM 713 O O . PRO A 1 90 ? -5.869 -10.771 5.128 1.00 97.19 90 PRO A O 1
ATOM 716 N N . PHE A 1 91 ? -6.772 -9.149 3.884 1.00 97.38 91 PHE A N 1
ATOM 717 C CA . PHE A 1 91 ? -8.049 -9.120 4.606 1.00 97.38 91 PHE A CA 1
ATOM 718 C C . PHE A 1 91 ? -9.202 -9.765 3.833 1.00 97.38 91 PHE A C 1
ATOM 720 O O . PHE A 1 91 ? -10.340 -9.697 4.295 1.00 97.38 91 PHE A O 1
ATOM 727 N N . ASN A 1 92 ? -8.922 -10.355 2.665 1.00 93.06 92 ASN A N 1
ATOM 728 C CA . ASN A 1 92 ? -9.943 -10.926 1.793 1.00 93.06 92 ASN A CA 1
ATOM 729 C C . ASN A 1 92 ? -10.657 -12.108 2.453 1.00 93.06 92 ASN A C 1
ATOM 731 O O . ASN A 1 92 ? -10.017 -13.024 2.965 1.00 93.06 92 ASN A O 1
ATOM 735 N N . ASP A 1 93 ? -11.986 -12.111 2.367 1.00 93.56 93 ASP A N 1
ATOM 736 C CA . ASP A 1 93 ? -12.843 -13.126 2.973 1.00 93.56 93 ASP A CA 1
ATOM 737 C C . ASP A 1 93 ? -14.147 -13.308 2.171 1.00 93.56 93 ASP A C 1
ATOM 739 O O . ASP A 1 93 ? -14.439 -12.570 1.227 1.00 93.56 93 ASP A O 1
ATOM 743 N N . GLY A 1 94 ? -14.952 -14.308 2.532 1.00 89.31 94 GLY A N 1
ATOM 744 C CA . GLY A 1 94 ? -16.171 -14.687 1.821 1.00 89.31 94 GLY A CA 1
ATOM 745 C C . GLY A 1 94 ? -17.287 -13.641 1.872 1.00 89.31 94 GLY A C 1
ATOM 746 O O . GLY A 1 94 ? -18.162 -13.646 1.000 1.00 89.31 94 GLY A O 1
ATOM 747 N N . THR A 1 95 ? -17.279 -12.740 2.863 1.00 89.81 95 THR A N 1
ATOM 748 C CA . THR A 1 95 ? -18.252 -11.644 2.964 1.00 89.81 95 THR A CA 1
ATOM 749 C C . THR A 1 95 ? -17.583 -10.295 3.250 1.00 89.81 95 THR A C 1
ATOM 751 O O . THR A 1 95 ? -16.575 -10.241 3.953 1.00 89.81 95 THR A O 1
ATOM 754 N N . PRO A 1 96 ? -18.156 -9.165 2.784 1.00 90.44 96 PRO A N 1
ATOM 755 C CA . PRO A 1 96 ? -17.631 -7.835 3.105 1.00 90.44 96 PRO A CA 1
ATOM 756 C C . PRO A 1 96 ? -17.561 -7.541 4.609 1.00 90.44 96 PRO A C 1
ATOM 758 O O . PRO A 1 96 ? -16.701 -6.789 5.053 1.00 90.44 96 PRO A O 1
ATOM 761 N N . GLN A 1 97 ? -18.477 -8.105 5.397 1.00 91.50 97 GLN A N 1
ATOM 762 C CA . GLN A 1 97 ? -18.498 -7.951 6.848 1.00 91.50 97 GLN A CA 1
ATOM 763 C C . GLN A 1 97 ? -17.285 -8.622 7.493 1.00 91.50 97 GLN A C 1
ATOM 765 O O . GLN A 1 97 ? -16.684 -8.034 8.390 1.00 91.50 97 GLN A O 1
ATOM 770 N N . ASP A 1 98 ? -16.911 -9.807 7.013 1.00 93.81 98 ASP A N 1
ATOM 771 C CA . ASP A 1 98 ? -15.724 -10.518 7.485 1.00 93.81 98 ASP A CA 1
ATOM 772 C C . ASP A 1 98 ? -14.452 -9.760 7.086 1.00 93.81 98 ASP A C 1
ATOM 774 O O . ASP A 1 98 ? -13.618 -9.483 7.944 1.00 93.81 98 ASP A O 1
ATOM 778 N N . VAL A 1 99 ? -14.382 -9.252 5.848 1.00 95.00 99 VAL A N 1
ATOM 779 C CA . VAL A 1 99 ? -13.299 -8.354 5.401 1.00 95.00 99 VAL A CA 1
ATOM 780 C C . VAL A 1 99 ? -13.157 -7.139 6.327 1.00 95.00 99 VAL A C 1
ATOM 782 O O . VAL A 1 99 ? -12.052 -6.787 6.736 1.00 95.00 99 VAL A O 1
ATOM 785 N N . PHE A 1 100 ? -14.263 -6.495 6.719 1.00 94.94 100 PHE A N 1
ATOM 786 C CA . PHE A 1 100 ? -14.205 -5.358 7.647 1.00 94.94 100 PHE A CA 1
ATOM 787 C C . PHE A 1 100 ? -13.730 -5.759 9.034 1.00 94.94 100 PHE A C 1
ATOM 789 O O . PHE A 1 100 ? -12.950 -5.022 9.633 1.00 94.94 100 PHE A O 1
ATOM 796 N N . ASN A 1 101 ? -14.178 -6.905 9.543 1.00 96.12 101 ASN A N 1
ATOM 797 C CA . ASN A 1 101 ? -13.704 -7.419 10.822 1.00 96.12 101 ASN A CA 1
ATOM 798 C C . ASN A 1 101 ? -12.191 -7.679 10.771 1.00 96.12 101 ASN A C 1
ATOM 800 O O . ASN A 1 101 ? -11.482 -7.262 11.686 1.00 96.12 101 ASN A O 1
ATOM 804 N N . ASN A 1 102 ? -11.692 -8.277 9.688 1.00 97.56 102 ASN A N 1
ATOM 805 C CA . ASN A 1 102 ? -10.268 -8.547 9.488 1.00 97.56 102 ASN A CA 1
ATOM 806 C C . ASN A 1 102 ? -9.462 -7.239 9.419 1.00 97.56 102 ASN A C 1
ATOM 808 O O . ASN A 1 102 ? -8.456 -7.102 10.114 1.00 97.56 102 ASN A O 1
ATOM 812 N N . ILE A 1 103 ? -9.946 -6.226 8.684 1.00 97.75 103 ILE A N 1
ATOM 813 C CA . ILE A 1 103 ? -9.317 -4.893 8.611 1.00 97.75 103 ILE A CA 1
ATOM 814 C C . ILE A 1 103 ? -9.267 -4.222 9.990 1.00 97.75 103 ILE A C 1
ATOM 816 O O . ILE A 1 103 ? -8.211 -3.756 10.416 1.00 97.75 103 ILE A O 1
ATOM 820 N N . LEU A 1 104 ? -10.400 -4.156 10.698 1.00 96.88 104 LEU A N 1
ATOM 821 C CA . LEU A 1 104 ? -10.508 -3.443 11.976 1.00 96.88 104 LEU A CA 1
ATOM 822 C C . LEU A 1 104 ? -9.700 -4.113 13.095 1.00 96.88 104 LEU A C 1
ATOM 824 O O . LEU A 1 104 ? -9.204 -3.416 13.980 1.00 96.88 104 LEU A O 1
ATOM 828 N N . ASN A 1 105 ? -9.542 -5.439 13.041 1.00 97.88 105 ASN A N 1
ATOM 829 C CA . ASN A 1 105 ? -8.711 -6.199 13.976 1.00 97.88 105 ASN A CA 1
ATOM 830 C C . ASN A 1 105 ? -7.254 -6.343 13.515 1.00 97.88 105 ASN A C 1
ATOM 832 O O . ASN A 1 105 ? -6.430 -6.833 14.286 1.00 97.88 105 ASN A O 1
ATOM 836 N N . ARG A 1 106 ? -6.929 -5.904 12.289 1.00 97.88 106 ARG A N 1
ATOM 837 C CA . ARG A 1 106 ? -5.626 -6.113 11.641 1.00 97.88 106 ARG A CA 1
ATOM 838 C C . ARG A 1 106 ? -5.223 -7.595 11.642 1.00 97.88 106 ARG A C 1
ATOM 840 O O . ARG A 1 106 ? -4.078 -7.934 11.941 1.00 97.88 106 ARG A O 1
ATOM 847 N N . ASP A 1 107 ? -6.180 -8.465 11.332 1.00 97.75 107 ASP A N 1
ATOM 848 C CA . ASP A 1 107 ? -5.957 -9.907 11.239 1.00 97.75 107 ASP A CA 1
ATOM 849 C C . ASP A 1 107 ? -5.320 -10.230 9.885 1.00 97.75 107 ASP A C 1
ATOM 851 O O . ASP A 1 107 ? -5.992 -10.250 8.856 1.00 97.75 107 ASP A O 1
ATOM 855 N N . ILE A 1 108 ? -3.992 -10.356 9.878 1.00 97.50 108 ILE A N 1
ATOM 856 C CA . ILE A 1 108 ? -3.199 -10.592 8.670 1.00 97.50 108 ILE A CA 1
ATOM 857 C C . ILE A 1 108 ? -2.730 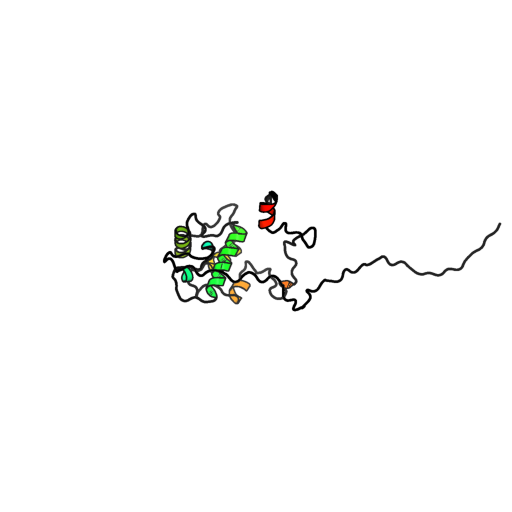-12.055 8.683 1.00 97.50 108 ILE A C 1
ATOM 859 O O . ILE A 1 108 ? -1.964 -12.432 9.578 1.00 97.50 108 ILE A O 1
ATOM 863 N N . PRO A 1 109 ? -3.107 -12.870 7.682 1.00 95.75 109 PRO A N 1
ATOM 864 C CA . PRO A 1 109 ? -2.666 -14.252 7.557 1.00 95.75 109 PRO A CA 1
ATOM 865 C C . PRO A 1 109 ? -1.240 -14.295 6.994 1.00 95.75 109 PRO A C 1
ATOM 867 O O . PRO A 1 109 ? -1.022 -14.549 5.811 1.00 95.75 109 PRO A O 1
ATOM 870 N N . TRP A 1 110 ? -0.246 -13.996 7.832 1.00 97.06 110 TRP A N 1
ATOM 871 C CA . TRP A 1 110 ? 1.158 -14.005 7.422 1.00 97.06 110 TRP A CA 1
ATOM 872 C C . TRP A 1 110 ? 1.592 -15.397 6.939 1.00 97.06 110 TRP A C 1
ATOM 874 O O . TRP A 1 110 ? 1.466 -16.353 7.716 1.00 97.06 110 TRP A O 1
ATOM 884 N N . PRO A 1 111 ? 2.161 -15.520 5.723 1.00 95.00 111 PRO A N 1
ATOM 885 C CA . PRO A 1 111 ? 2.708 -16.784 5.242 1.00 95.00 111 PRO A CA 1
ATOM 886 C C . PRO A 1 111 ? 3.782 -17.339 6.179 1.00 95.00 111 PRO A C 1
ATOM 888 O O . PRO A 1 111 ? 4.554 -16.584 6.780 1.00 95.00 111 PRO A O 1
ATOM 891 N N . GLN A 1 112 ? 3.816 -18.662 6.315 1.00 93.25 112 GLN A N 1
ATOM 892 C CA . GLN A 1 112 ? 4.701 -19.381 7.231 1.00 93.25 112 GLN A CA 1
ATOM 893 C C . GLN A 1 112 ? 5.636 -20.313 6.454 1.00 93.25 112 GLN A C 1
ATOM 895 O O . GLN A 1 112 ? 5.380 -20.647 5.299 1.00 93.25 112 GLN A O 1
ATOM 900 N N . GLU A 1 113 ? 6.703 -20.760 7.116 1.00 92.88 113 GLU A N 1
ATOM 901 C CA . GLU A 1 113 ? 7.633 -21.768 6.592 1.00 92.88 113 GLU A CA 1
ATOM 902 C C . GLU A 1 113 ? 8.214 -21.390 5.214 1.00 92.88 113 GLU A C 1
ATOM 904 O O . GLU A 1 113 ? 8.861 -20.351 5.088 1.00 92.88 113 GLU A O 1
ATOM 909 N N . GLU A 1 114 ? 8.026 -22.228 4.193 1.00 90.25 114 GLU A N 1
ATOM 910 C CA . GLU A 1 114 ? 8.622 -22.057 2.860 1.00 90.25 114 GLU A CA 1
ATOM 911 C C . GLU A 1 114 ? 8.043 -20.863 2.083 1.00 90.25 114 GLU A C 1
ATOM 913 O O . GLU A 1 114 ? 8.701 -20.335 1.189 1.00 90.25 114 GLU A O 1
ATOM 918 N N . GLU A 1 115 ? 6.848 -20.397 2.453 1.00 91.44 115 GLU A N 1
ATOM 919 C CA . GLU A 1 115 ? 6.171 -19.254 1.827 1.00 91.44 115 GLU A CA 1
ATOM 920 C C . GLU A 1 115 ? 6.439 -17.936 2.572 1.00 91.44 115 GLU A C 1
ATOM 922 O O . GLU A 1 115 ? 5.930 -16.878 2.193 1.00 91.44 115 GLU A O 1
ATOM 927 N N . GLN A 1 116 ? 7.233 -17.975 3.649 1.00 95.25 116 GLN A N 1
ATOM 928 C CA . GLN A 1 116 ? 7.485 -16.811 4.486 1.00 95.25 116 GLN A CA 1
ATOM 929 C C . GLN A 1 116 ? 8.139 -15.674 3.691 1.00 95.25 116 GLN A C 1
ATOM 931 O O . GLN A 1 116 ? 9.153 -15.834 3.008 1.00 95.25 116 GLN A O 1
ATOM 936 N N . PHE A 1 117 ? 7.595 -14.469 3.851 1.00 96.75 117 PHE A N 1
ATOM 937 C CA . PHE A 1 117 ? 8.189 -13.274 3.272 1.00 96.75 117 PHE A CA 1
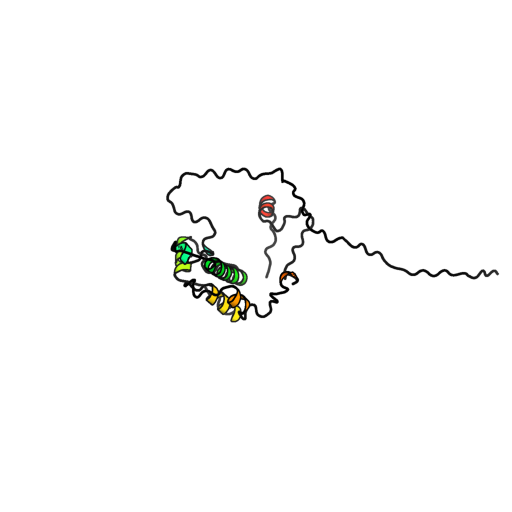ATOM 938 C C . PHE A 1 117 ? 9.570 -12.982 3.861 1.00 96.75 117 PHE A C 1
ATOM 940 O O . PHE A 1 117 ? 9.840 -13.210 5.041 1.00 96.75 117 PHE A O 1
ATOM 947 N N . SER A 1 118 ? 10.430 -12.357 3.054 1.00 97.50 118 SER A N 1
ATOM 948 C CA . SER A 1 118 ? 11.681 -11.799 3.566 1.00 97.50 118 SER A CA 1
ATOM 949 C C . SER A 1 118 ? 11.418 -10.804 4.708 1.00 97.50 118 SER A C 1
ATOM 951 O O . SER A 1 118 ? 10.419 -10.078 4.707 1.00 97.50 118 SER A O 1
ATOM 953 N N . GLN A 1 119 ? 12.344 -10.712 5.666 1.00 97.81 119 GLN A N 1
ATOM 954 C CA . GLN A 1 119 ? 12.208 -9.783 6.793 1.00 97.81 119 GLN A CA 1
ATOM 955 C C . GLN A 1 119 ? 11.961 -8.321 6.357 1.00 97.81 119 GLN A C 1
ATOM 957 O O . GLN A 1 119 ? 11.092 -7.679 6.950 1.00 97.81 119 GLN A O 1
ATOM 962 N N . PRO A 1 120 ? 12.649 -7.767 5.331 1.00 98.38 120 PRO A N 1
ATOM 963 C CA . PRO A 1 120 ? 12.354 -6.420 4.841 1.00 98.38 120 PRO A CA 1
ATOM 964 C C . PRO A 1 120 ? 10.922 -6.258 4.320 1.00 98.38 120 PRO A C 1
ATOM 966 O O . PRO A 1 120 ? 10.307 -5.222 4.569 1.00 98.38 120 PRO A O 1
ATOM 969 N N . ALA A 1 121 ? 10.390 -7.271 3.629 1.00 98.31 121 ALA A N 1
ATOM 970 C CA . ALA A 1 121 ? 9.029 -7.257 3.101 1.00 98.31 121 ALA A CA 1
ATOM 971 C C . ALA A 1 121 ? 7.987 -7.292 4.222 1.00 98.31 121 ALA A C 1
ATOM 973 O O . ALA A 1 121 ? 7.106 -6.432 4.265 1.00 98.31 121 ALA A O 1
ATOM 974 N N . HIS A 1 122 ? 8.146 -8.217 5.172 1.00 98.44 122 HIS A N 1
ATOM 975 C CA . HIS A 1 122 ? 7.280 -8.301 6.346 1.00 98.44 122 HIS A CA 1
ATOM 976 C C . HIS A 1 122 ? 7.269 -6.976 7.117 1.00 98.44 122 HIS A C 1
ATOM 978 O O . HIS A 1 122 ? 6.204 -6.436 7.403 1.00 98.44 122 HIS A O 1
ATOM 984 N N . SER A 1 123 ? 8.442 -6.415 7.433 1.00 98.44 123 SER A N 1
ATOM 985 C CA . SER A 1 123 ? 8.537 -5.152 8.176 1.00 98.44 123 SER A CA 1
ATOM 986 C C . SER A 1 123 ? 7.908 -3.970 7.427 1.00 98.44 123 SER A C 1
ATOM 988 O O . SER A 1 123 ? 7.298 -3.107 8.056 1.00 98.44 123 SER A O 1
ATOM 990 N N . ALA A 1 124 ? 8.043 -3.910 6.098 1.00 98.69 124 ALA A N 1
ATOM 991 C CA . ALA A 1 124 ? 7.443 -2.851 5.289 1.00 98.69 124 ALA A CA 1
ATOM 992 C C . ALA A 1 124 ? 5.908 -2.935 5.276 1.00 98.69 124 ALA A C 1
ATOM 994 O O . ALA A 1 124 ? 5.245 -1.923 5.512 1.00 98.69 124 ALA A O 1
ATOM 995 N N . ILE A 1 125 ? 5.348 -4.130 5.045 1.00 98.69 125 ILE A N 1
ATOM 996 C CA . ILE A 1 125 ? 3.894 -4.351 5.066 1.00 98.69 125 ILE A CA 1
ATOM 997 C C . ILE A 1 125 ? 3.336 -4.066 6.458 1.00 98.69 125 ILE A C 1
ATOM 999 O O . ILE A 1 125 ? 2.360 -3.329 6.576 1.00 98.69 125 ILE A O 1
ATOM 1003 N N . ASP A 1 126 ? 3.967 -4.599 7.507 1.00 98.62 126 ASP A N 1
ATOM 1004 C CA . ASP A 1 126 ? 3.538 -4.390 8.889 1.00 98.62 126 ASP A CA 1
ATOM 1005 C C . ASP A 1 126 ? 3.453 -2.885 9.201 1.00 98.62 126 ASP A C 1
ATOM 1007 O O . ASP A 1 126 ? 2.402 -2.392 9.613 1.00 98.62 126 ASP A O 1
ATOM 1011 N N . ALA A 1 127 ? 4.495 -2.115 8.874 1.00 98.69 127 ALA A N 1
ATOM 1012 C CA . ALA A 1 127 ? 4.493 -0.668 9.075 1.00 98.69 127 ALA A CA 1
ATOM 1013 C C . ALA A 1 127 ? 3.392 0.056 8.271 1.00 98.69 127 ALA A C 1
ATOM 1015 O O . ALA A 1 127 ? 2.705 0.924 8.817 1.00 98.69 127 ALA A O 1
ATOM 1016 N N . LEU A 1 128 ? 3.193 -0.290 6.993 1.00 98.75 128 LEU A N 1
ATOM 1017 C CA . LEU A 1 128 ? 2.160 0.312 6.133 1.00 98.75 128 LEU A CA 1
ATOM 1018 C C . LEU A 1 128 ? 0.734 -0.020 6.600 1.00 98.75 128 LEU A C 1
ATOM 1020 O O . LEU A 1 128 ? -0.151 0.830 6.518 1.00 98.75 128 LEU A O 1
ATOM 1024 N N . LEU A 1 129 ? 0.521 -1.212 7.157 1.00 98.69 129 LEU A N 1
ATOM 1025 C CA . LEU A 1 129 ? -0.759 -1.661 7.707 1.00 98.69 129 LEU A CA 1
ATOM 1026 C C . LEU A 1 129 ? -0.937 -1.278 9.184 1.00 98.69 129 LEU A C 1
ATOM 1028 O O . LEU A 1 129 ? -1.664 -1.937 9.924 1.00 98.69 129 LEU A O 1
ATOM 1032 N N . THR A 1 130 ? -0.282 -0.210 9.645 1.00 98.69 130 THR A N 1
ATOM 1033 C CA . THR A 1 130 ? -0.530 0.357 10.977 1.00 98.69 130 THR A CA 1
ATOM 1034 C C . THR A 1 130 ? -1.940 0.955 11.042 1.00 98.69 130 THR A C 1
ATOM 1036 O O . THR A 1 130 ? -2.327 1.750 10.178 1.00 98.69 130 THR A O 1
ATOM 1039 N N . LEU A 1 131 ? -2.706 0.580 12.076 1.00 98.25 131 LEU A N 1
ATOM 1040 C CA . LEU A 1 131 ? -4.088 1.040 12.273 1.00 98.25 131 LEU A CA 1
ATOM 1041 C C . LEU A 1 131 ? -4.169 2.553 12.491 1.00 98.25 131 LEU A C 1
ATOM 1043 O O . LEU A 1 131 ? -5.038 3.198 11.916 1.00 98.25 131 LEU A O 1
ATOM 1047 N N . ASP A 1 132 ? -3.262 3.116 13.293 1.00 97.81 132 ASP A N 1
ATOM 1048 C CA . ASP A 1 132 ? -3.192 4.560 13.510 1.00 97.81 132 ASP A CA 1
ATOM 1049 C C . ASP A 1 132 ? -2.620 5.257 12.258 1.00 97.81 132 ASP A C 1
ATOM 1051 O O . ASP A 1 132 ? -1.431 5.089 11.949 1.00 97.81 132 ASP A O 1
ATOM 1055 N N . PRO A 1 133 ? -3.420 6.069 11.539 1.00 97.81 133 PRO A N 1
ATOM 1056 C CA . PRO A 1 133 ? -2.967 6.737 10.324 1.00 97.81 133 PRO A CA 1
ATOM 1057 C C . PRO A 1 133 ? -1.847 7.757 10.573 1.00 97.81 133 PRO A C 1
ATOM 1059 O O . PRO A 1 133 ? -1.129 8.100 9.637 1.00 97.81 133 PRO A O 1
ATOM 1062 N N . THR A 1 134 ? -1.670 8.242 11.807 1.00 97.25 134 THR A N 1
ATOM 1063 C CA . THR A 1 134 ? -0.615 9.208 12.163 1.00 97.25 134 THR A CA 1
ATOM 1064 C C . THR A 1 134 ? 0.756 8.557 12.338 1.00 97.25 134 THR A C 1
ATOM 1066 O O . THR A 1 134 ? 1.779 9.219 12.162 1.00 97.25 134 THR A O 1
ATOM 1069 N N . LEU A 1 135 ? 0.779 7.259 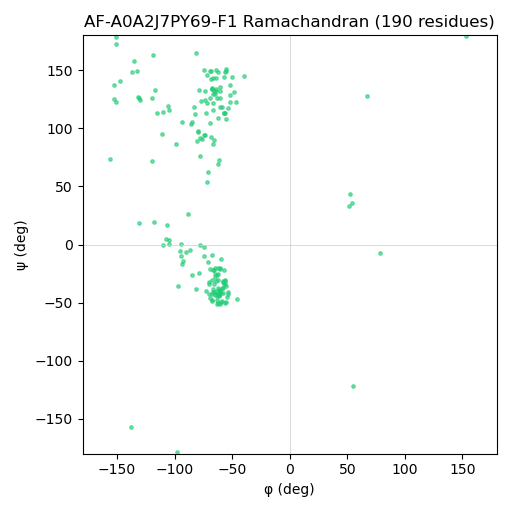12.650 1.00 98.00 135 LEU A 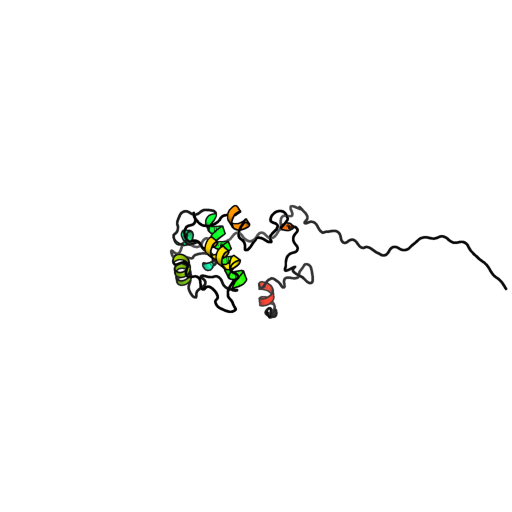N 1
ATOM 1070 C CA . LEU A 1 135 ? 1.997 6.459 12.798 1.00 98.00 135 LEU A CA 1
ATOM 1071 C C . LEU A 1 135 ? 2.395 5.755 11.495 1.00 98.00 135 LEU A C 1
ATOM 1073 O O . LEU A 1 135 ? 3.520 5.270 11.370 1.00 98.00 135 LEU A O 1
ATOM 1077 N N . ARG A 1 136 ? 1.481 5.704 10.521 1.00 98.31 136 ARG A N 1
ATOM 1078 C CA . ARG A 1 136 ? 1.698 5.063 9.225 1.00 98.31 136 ARG A CA 1
ATOM 1079 C C . ARG A 1 136 ? 2.785 5.808 8.427 1.00 98.31 136 ARG A C 1
ATOM 1081 O O . ARG A 1 136 ? 2.734 7.036 8.317 1.00 98.31 136 ARG A O 1
ATOM 1088 N N . PRO A 1 137 ? 3.778 5.104 7.854 1.00 98.19 137 PRO A N 1
ATOM 1089 C CA . PRO A 1 137 ? 4.873 5.744 7.135 1.00 98.19 137 PRO A CA 1
ATOM 1090 C C . PRO A 1 137 ? 4.376 6.406 5.846 1.00 98.19 137 PRO A C 1
ATOM 1092 O O . PRO A 1 137 ? 3.637 5.807 5.069 1.00 98.19 137 PRO A O 1
ATOM 1095 N N . ALA A 1 138 ? 4.833 7.635 5.602 1.00 96.94 138 ALA A N 1
ATOM 1096 C CA . ALA A 1 138 ? 4.584 8.367 4.365 1.00 96.94 138 ALA A CA 1
ATOM 1097 C C . ALA A 1 138 ? 5.779 8.257 3.401 1.00 96.94 138 ALA A C 1
ATOM 1099 O O . ALA A 1 138 ? 6.784 7.612 3.701 1.00 96.94 138 ALA A O 1
ATOM 1100 N N . ALA A 1 139 ? 5.696 8.917 2.241 1.00 96.94 139 ALA A N 1
ATOM 1101 C CA . ALA A 1 139 ? 6.673 8.779 1.157 1.00 96.94 139 ALA A CA 1
ATOM 1102 C C . ALA A 1 139 ? 8.155 8.839 1.590 1.00 96.94 139 ALA A C 1
ATOM 1104 O O . ALA A 1 139 ? 8.912 7.979 1.140 1.00 96.94 139 ALA A O 1
ATOM 1105 N N . PRO A 1 140 ? 8.616 9.790 2.432 1.00 97.06 140 PRO A N 1
ATOM 1106 C CA . PRO A 1 140 ? 10.022 9.830 2.837 1.00 97.06 140 PRO A CA 1
ATOM 1107 C C . PRO A 1 140 ? 10.458 8.575 3.597 1.00 97.06 140 PRO A C 1
ATOM 1109 O O . PRO A 1 140 ? 11.524 8.037 3.314 1.00 97.06 140 PRO A O 1
ATOM 1112 N N . GLN A 1 141 ? 9.628 8.097 4.527 1.00 98.06 141 GLN A N 1
ATOM 1113 C CA . GLN A 1 141 ? 9.895 6.899 5.319 1.00 98.06 141 GLN A CA 1
ATOM 1114 C C . GLN A 1 141 ? 9.811 5.638 4.459 1.00 98.06 141 GLN A C 1
ATOM 1116 O O . GLN A 1 141 ? 10.685 4.783 4.550 1.00 98.06 141 GLN A O 1
ATOM 1121 N N . VAL A 1 142 ? 8.803 5.547 3.585 1.00 98.00 142 VAL A N 1
ATOM 1122 C CA . VAL A 1 142 ? 8.626 4.411 2.668 1.00 98.00 142 VAL A CA 1
ATOM 1123 C C . VAL A 1 142 ? 9.852 4.252 1.776 1.00 98.00 142 VAL A C 1
ATOM 1125 O O . VAL A 1 142 ? 10.426 3.173 1.726 1.00 98.00 142 VAL A O 1
ATOM 1128 N N . LYS A 1 143 ? 10.342 5.333 1.158 1.00 97.38 143 LYS A N 1
ATOM 1129 C CA . LYS A 1 143 ? 11.540 5.289 0.299 1.00 97.38 143 LYS A CA 1
ATOM 1130 C C . LYS A 1 143 ? 12.817 4.830 1.015 1.00 97.38 143 LYS A C 1
ATOM 1132 O O . LYS A 1 143 ? 13.760 4.425 0.345 1.00 97.38 143 LYS A O 1
ATOM 1137 N N . GLN A 1 144 ? 12.861 4.921 2.345 1.00 97.50 144 GLN A N 1
ATOM 1138 C CA . GLN A 1 144 ? 14.011 4.545 3.175 1.00 97.50 144 GLN A CA 1
ATOM 1139 C C . GLN A 1 144 ? 13.921 3.118 3.735 1.00 97.50 144 GLN A C 1
ATOM 1141 O O . GLN A 1 144 ? 14.869 2.658 4.370 1.00 97.50 144 GLN A O 1
ATOM 1146 N N . MET A 1 145 ? 12.805 2.409 3.538 1.00 98.31 145 MET A N 1
ATOM 1147 C CA . MET A 1 145 ? 12.660 1.036 4.022 1.00 98.31 145 MET A CA 1
ATOM 1148 C C . MET A 1 145 ? 13.657 0.105 3.331 1.00 98.31 145 MET A C 1
ATOM 1150 O O . MET A 1 145 ? 13.891 0.208 2.128 1.00 98.31 145 MET A O 1
ATOM 1154 N N . SER A 1 146 ? 14.185 -0.868 4.078 1.00 98.25 146 SER A N 1
ATOM 1155 C CA . SER A 1 146 ? 15.161 -1.836 3.563 1.00 98.25 146 SER A CA 1
ATOM 1156 C C . SER A 1 146 ? 14.662 -2.602 2.335 1.00 98.25 146 SER A C 1
ATOM 1158 O O . SER A 1 146 ? 15.469 -2.919 1.464 1.00 98.25 146 SER A O 1
ATOM 1160 N N . LEU A 1 147 ? 13.346 -2.833 2.230 1.00 97.94 147 LEU A N 1
ATOM 1161 C CA . LEU A 1 147 ? 12.716 -3.473 1.071 1.00 97.94 147 LEU A CA 1
ATOM 1162 C C . LEU A 1 147 ? 13.007 -2.731 -0.242 1.00 97.94 147 LEU A C 1
ATOM 1164 O O . LEU A 1 147 ? 13.149 -3.359 -1.283 1.00 97.94 147 LEU A O 1
ATOM 1168 N N . PHE A 1 148 ? 13.118 -1.403 -0.192 1.00 96.94 148 PHE A N 1
ATOM 1169 C CA . PHE A 1 148 ? 13.312 -0.558 -1.369 1.00 96.94 148 PHE A CA 1
ATOM 1170 C C . PHE A 1 148 ? 14.740 -0.011 -1.481 1.00 96.94 148 PHE A C 1
ATOM 1172 O O . PHE A 1 148 ? 14.975 0.953 -2.208 1.00 96.94 148 PHE A O 1
ATOM 1179 N N . SER A 1 149 ? 15.697 -0.601 -0.760 1.00 96.19 149 SER A N 1
ATOM 1180 C CA . SER A 1 149 ? 17.084 -0.115 -0.714 1.00 96.19 149 SER A CA 1
ATOM 1181 C C . SER A 1 149 ? 17.809 -0.174 -2.064 1.00 96.19 149 SER A C 1
ATOM 1183 O O . SER A 1 149 ? 18.698 0.637 -2.311 1.00 96.19 149 SER A O 1
ATOM 1185 N N . GLU A 1 150 ? 17.402 -1.082 -2.952 1.00 94.19 150 GLU A N 1
ATOM 1186 C CA . GLU A 1 150 ? 17.967 -1.234 -4.299 1.00 94.19 150 GLU A CA 1
ATOM 1187 C C . GLU A 1 150 ? 17.302 -0.324 -5.348 1.00 94.19 150 GLU A C 1
ATOM 1189 O O . GLU A 1 150 ? 17.740 -0.274 -6.497 1.00 94.19 150 GLU A O 1
ATOM 1194 N N . ILE A 1 151 ? 16.252 0.419 -4.976 1.00 94.50 151 ILE A N 1
ATOM 1195 C CA . ILE A 1 151 ? 15.533 1.299 -5.900 1.00 94.50 151 ILE A CA 1
ATOM 1196 C C . ILE A 1 151 ? 16.250 2.646 -6.020 1.00 94.50 151 ILE A C 1
ATOM 1198 O O . ILE A 1 151 ? 16.307 3.437 -5.075 1.00 94.50 151 ILE A O 1
ATOM 1202 N N . ASP A 1 152 ? 16.699 2.975 -7.233 1.00 95.12 152 ASP A N 1
ATOM 1203 C CA . ASP A 1 152 ? 17.092 4.341 -7.573 1.00 95.12 152 ASP A CA 1
ATOM 1204 C C . ASP A 1 152 ? 15.853 5.210 -7.835 1.00 95.12 152 ASP A C 1
ATOM 1206 O O . ASP A 1 152 ? 15.343 5.326 -8.952 1.00 95.12 152 ASP A O 1
ATOM 1210 N N . TRP A 1 153 ? 15.377 5.865 -6.778 1.00 94.56 153 TRP A N 1
ATOM 1211 C CA . TRP A 1 153 ? 14.207 6.739 -6.828 1.00 94.56 153 TRP A CA 1
ATOM 1212 C C . TRP A 1 153 ? 14.355 7.955 -7.754 1.00 94.56 153 TRP A C 1
ATOM 1214 O O . TRP A 1 153 ? 13.335 8.530 -8.137 1.00 94.56 153 TRP A O 1
ATOM 1224 N N . ASN A 1 154 ? 15.578 8.367 -8.105 1.00 94.81 154 ASN A N 1
ATOM 1225 C CA . ASN A 1 154 ? 15.806 9.512 -8.992 1.00 94.81 154 ASN A CA 1
ATOM 1226 C C . ASN A 1 154 ? 15.749 9.114 -10.471 1.00 94.81 154 ASN A C 1
ATOM 1228 O O . ASN A 1 154 ? 15.405 9.945 -11.309 1.00 94.81 154 ASN A O 1
ATOM 1232 N N . ASN A 1 155 ? 16.047 7.852 -10.784 1.00 94.69 155 ASN A N 1
ATOM 1233 C CA . ASN A 1 155 ? 16.082 7.329 -12.151 1.00 94.69 155 ASN A CA 1
ATOM 1234 C C . ASN A 1 155 ? 15.060 6.209 -12.394 1.00 94.69 155 ASN A C 1
ATOM 1236 O O . ASN A 1 155 ? 15.174 5.474 -13.372 1.00 94.69 155 ASN A O 1
ATOM 1240 N N . LEU A 1 156 ? 14.032 6.099 -11.545 1.00 92.75 156 LEU A N 1
ATOM 1241 C CA . LEU A 1 156 ? 13.040 5.021 -11.588 1.00 92.75 156 LEU A CA 1
ATOM 1242 C C . LEU A 1 156 ? 12.382 4.853 -12.968 1.00 92.75 156 LEU A C 1
ATOM 1244 O O . LEU A 1 156 ? 12.203 3.734 -13.431 1.00 92.75 156 LEU A O 1
ATOM 1248 N N . LEU A 1 157 ? 12.057 5.958 -13.648 1.00 92.25 157 LEU A N 1
ATOM 1249 C CA . LEU A 1 157 ? 11.421 5.927 -14.975 1.00 92.25 157 LEU A CA 1
ATOM 1250 C C . LEU A 1 157 ? 12.354 5.446 -16.096 1.00 92.25 157 LEU A C 1
ATOM 1252 O O . LEU A 1 157 ? 11.884 5.120 -17.182 1.00 92.25 157 LEU A O 1
ATOM 1256 N N . SER A 1 158 ? 13.660 5.419 -15.839 1.00 94.00 158 SER A N 1
ATOM 1257 C CA . SER A 1 158 ? 14.678 4.923 -16.766 1.00 94.00 158 SER A CA 1
ATOM 1258 C C . SER A 1 158 ? 15.021 3.453 -16.516 1.00 94.00 158 SER A C 1
ATOM 1260 O O . SER A 1 158 ? 15.742 2.855 -17.315 1.00 94.00 158 SER A O 1
ATOM 1262 N N . ALA A 1 159 ? 14.549 2.869 -15.410 1.00 91.69 159 ALA A N 1
ATOM 1263 C CA . ALA A 1 159 ? 14.782 1.468 -15.100 1.00 91.69 159 ALA A CA 1
ATOM 1264 C C . ALA A 1 159 ? 14.065 0.567 -16.114 1.00 91.69 159 ALA A C 1
ATOM 1266 O O . ALA A 1 159 ? 12.953 0.853 -16.560 1.00 91.69 159 ALA A O 1
ATOM 1267 N N . THR A 1 160 ? 14.701 -0.548 -16.472 1.00 92.00 160 THR A N 1
ATOM 1268 C CA . THR A 1 160 ? 14.043 -1.568 -17.294 1.00 92.00 160 THR A CA 1
ATOM 1269 C C . THR A 1 160 ? 13.024 -2.309 -16.426 1.00 92.00 160 THR A C 1
ATOM 1271 O O . THR A 1 160 ? 13.412 -2.825 -15.375 1.00 92.00 160 THR A O 1
ATOM 1274 N N . PRO A 1 161 ? 11.735 -2.363 -16.811 1.00 92.44 161 PRO A N 1
ATOM 1275 C CA . PRO A 1 161 ? 10.738 -3.079 -16.031 1.00 92.44 161 PRO A CA 1
ATOM 1276 C C . PRO A 1 161 ? 10.994 -4.593 -16.104 1.00 92.44 161 PRO A C 1
ATOM 1278 O O . PRO A 1 161 ? 11.455 -5.088 -17.136 1.00 92.44 161 PRO A O 1
ATOM 1281 N N . PRO A 1 162 ? 10.655 -5.351 -15.047 1.00 91.25 162 PRO A N 1
ATOM 1282 C CA . PRO A 1 162 ? 10.851 -6.803 -15.024 1.00 91.25 162 PRO A CA 1
ATOM 1283 C C . PRO A 1 162 ? 9.968 -7.532 -16.047 1.00 91.25 162 PRO A C 1
ATOM 1285 O O . PRO A 1 162 ? 10.284 -8.641 -16.467 1.00 91.25 162 PRO A O 1
ATOM 1288 N N . PHE A 1 163 ? 8.873 -6.897 -16.467 1.00 92.56 163 PHE A N 1
ATOM 1289 C CA . PHE A 1 163 ? 7.958 -7.400 -17.476 1.00 92.56 163 PHE A CA 1
ATOM 1290 C C . PHE A 1 163 ? 7.676 -6.313 -18.516 1.00 92.56 163 PHE A C 1
ATOM 1292 O O . PHE A 1 163 ? 7.253 -5.206 -18.176 1.00 92.56 163 PHE A O 1
ATOM 1299 N N . VAL A 1 164 ? 7.896 -6.644 -19.789 1.00 92.62 164 VAL A N 1
ATOM 1300 C CA . VAL A 1 164 ? 7.555 -5.800 -20.940 1.00 92.62 164 VAL A CA 1
ATOM 1301 C C . VAL A 1 164 ? 6.487 -6.533 -21.756 1.00 92.62 164 VAL A C 1
ATOM 1303 O O . VAL A 1 164 ? 6.813 -7.572 -22.334 1.00 92.62 164 VAL A O 1
ATOM 1306 N N . PRO A 1 165 ? 5.243 -6.019 -21.834 1.00 92.25 165 PRO A N 1
ATOM 1307 C CA . PRO A 1 165 ? 4.193 -6.605 -22.666 1.00 92.25 165 PRO A CA 1
ATOM 1308 C C . PRO A 1 165 ? 4.653 -6.810 -24.118 1.00 92.25 165 PRO A C 1
ATOM 1310 O O . PRO A 1 165 ? 5.280 -5.919 -24.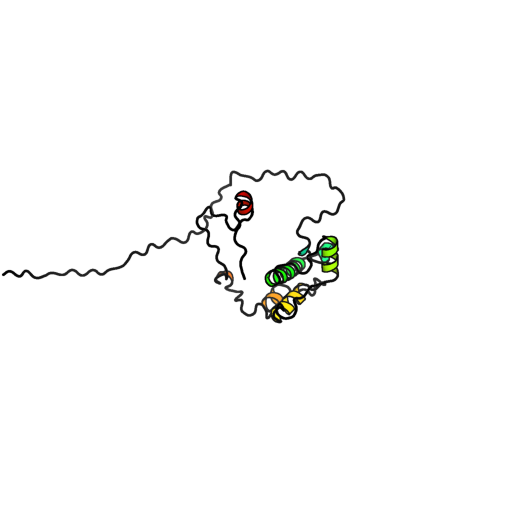691 1.00 92.25 165 PRO A O 1
ATOM 1313 N N . GLN A 1 166 ? 4.320 -7.958 -24.715 1.00 92.44 166 GLN A N 1
ATOM 1314 C CA . GLN A 1 166 ? 4.675 -8.325 -26.095 1.00 92.44 166 GLN A CA 1
ATOM 1315 C C . GLN A 1 166 ? 3.408 -8.555 -26.936 1.00 92.44 166 GLN A C 1
ATOM 1317 O O . GLN A 1 166 ? 3.070 -9.704 -27.207 1.00 92.44 166 GLN A O 1
ATOM 1322 N N . PRO A 1 167 ? 2.659 -7.495 -27.294 1.00 93.12 167 PRO A N 1
ATOM 1323 C CA . PRO A 1 167 ? 1.522 -7.632 -28.197 1.00 93.12 167 PRO A CA 1
ATOM 1324 C C . PRO A 1 167 ? 1.981 -7.979 -29.620 1.00 93.12 167 PRO A C 1
ATOM 1326 O O . PRO A 1 167 ? 2.970 -7.420 -30.099 1.00 93.12 167 PRO A O 1
ATOM 1329 N N . ASP A 1 168 ? 1.231 -8.836 -30.312 1.00 90.31 168 ASP A N 1
ATOM 1330 C CA . ASP A 1 168 ? 1.540 -9.239 -31.692 1.00 90.31 168 ASP A CA 1
ATOM 1331 C C . ASP A 1 168 ? 1.405 -8.065 -32.682 1.00 90.31 168 ASP A C 1
ATOM 1333 O O . ASP A 1 168 ? 2.204 -7.913 -33.611 1.00 90.31 168 ASP A O 1
ATOM 1337 N N . ASP A 1 169 ? 0.393 -7.212 -32.483 1.00 92.62 169 ASP A N 1
ATOM 1338 C CA . ASP A 1 169 ? 0.144 -6.016 -33.289 1.00 92.62 169 ASP A CA 1
ATOM 1339 C C . ASP A 1 169 ? -0.549 -4.887 -32.496 1.00 92.62 169 ASP A C 1
ATOM 1341 O O . ASP A 1 169 ? -0.861 -5.011 -31.312 1.00 92.62 169 ASP A O 1
ATOM 1345 N N . SER A 1 170 ? -0.792 -3.743 -33.147 1.00 91.94 170 SER A N 1
ATOM 1346 C CA . SER A 1 170 ? -1.382 -2.547 -32.518 1.00 91.94 170 SER A CA 1
ATOM 1347 C C . SER A 1 170 ? -2.845 -2.698 -32.080 1.00 91.94 170 SER A C 1
ATOM 1349 O O . SER A 1 170 ? -3.386 -1.805 -31.425 1.00 91.94 170 SER A O 1
ATOM 1351 N N . THR A 1 171 ? -3.495 -3.795 -32.457 1.00 90.81 171 THR A N 1
ATOM 1352 C CA . THR A 1 171 ? -4.871 -4.155 -32.102 1.00 90.81 171 THR A CA 1
ATOM 1353 C C . THR A 1 171 ? -4.940 -5.347 -31.148 1.00 90.81 171 THR A C 1
ATOM 1355 O O . THR A 1 171 ? -6.040 -5.750 -30.743 1.00 90.81 171 THR A O 1
ATOM 1358 N N . ASP A 1 172 ? -3.786 -5.900 -30.767 1.00 85.88 172 ASP A N 1
ATOM 1359 C CA . ASP A 1 172 ? -3.712 -6.989 -29.812 1.00 85.88 172 ASP A CA 1
ATOM 1360 C C . ASP A 1 172 ? -4.230 -6.536 -28.440 1.00 85.88 172 ASP A C 1
ATOM 1362 O O . ASP A 1 172 ? -3.927 -5.467 -27.908 1.00 85.88 172 ASP A O 1
ATOM 1366 N N . THR A 1 173 ? -5.096 -7.375 -27.891 1.00 89.31 173 THR A N 1
ATOM 1367 C CA . THR A 1 173 ? -5.847 -7.159 -26.655 1.00 89.31 173 THR A CA 1
ATOM 1368 C C . THR A 1 173 ? -5.733 -8.367 -25.721 1.00 89.31 173 THR A C 1
ATOM 1370 O O . THR A 1 173 ? -6.541 -8.491 -24.805 1.00 89.31 173 THR A O 1
ATOM 1373 N N . VAL A 1 174 ? -4.734 -9.241 -25.913 1.00 85.56 174 VAL A N 1
ATOM 1374 C CA . VAL A 1 174 ? -4.526 -10.486 -25.145 1.00 85.56 174 VAL A CA 1
ATOM 1375 C C . VAL A 1 174 ? -4.419 -10.266 -23.631 1.00 85.56 174 VAL A C 1
ATOM 1377 O O . VAL A 1 174 ? -4.936 -11.060 -22.843 1.00 85.56 174 VAL A O 1
ATOM 1380 N N . TYR A 1 175 ? -3.840 -9.140 -23.208 1.00 88.81 175 TYR A N 1
ATOM 1381 C CA . TYR A 1 175 ? -3.737 -8.757 -21.795 1.00 88.81 175 TYR A CA 1
ATOM 1382 C C . TYR A 1 175 ? -5.065 -8.266 -21.183 1.00 88.81 175 TYR A C 1
ATOM 1384 O O . TYR A 1 175 ? -5.118 -7.964 -19.993 1.00 88.81 175 TYR A O 1
ATOM 1392 N N . PHE A 1 176 ? -6.152 -8.191 -21.960 1.00 88.12 176 PHE A N 1
ATOM 1393 C CA . PHE A 1 176 ? -7.473 -7.768 -21.496 1.00 88.12 176 PHE A CA 1
ATOM 1394 C C . PHE A 1 176 ? -8.458 -8.947 -21.477 1.00 88.12 176 PHE A C 1
ATOM 1396 O O . PHE A 1 176 ? -8.896 -9.450 -22.513 1.00 88.12 176 PHE A O 1
ATOM 1403 N N . GLN A 1 177 ? -8.905 -9.330 -20.276 1.00 70.75 177 GLN A N 1
ATOM 1404 C CA . GLN A 1 177 ? -9.803 -10.476 -20.060 1.00 70.75 177 GLN A CA 1
ATOM 1405 C C . GLN A 1 177 ? -11.122 -10.412 -20.848 1.00 70.75 177 GLN A C 1
ATOM 1407 O O . GLN A 1 177 ? -11.648 -11.451 -21.244 1.00 70.75 177 GLN A O 1
ATOM 1412 N N . ALA A 1 178 ? -11.657 -9.212 -21.106 1.00 61.84 178 ALA A N 1
ATOM 1413 C CA . ALA A 1 178 ? -12.942 -9.036 -21.787 1.00 61.84 178 ALA A CA 1
ATOM 1414 C C . ALA A 1 178 ? -12.991 -9.742 -23.154 1.00 61.84 178 ALA A C 1
ATOM 1416 O O . ALA A 1 178 ? -14.021 -10.306 -23.515 1.00 61.84 178 ALA A O 1
ATOM 1417 N N . ARG A 1 179 ? -11.875 -9.767 -23.896 1.00 54.16 179 ARG A N 1
ATOM 1418 C CA . ARG A 1 179 ? -11.786 -10.485 -25.171 1.00 54.16 179 ARG A CA 1
ATOM 1419 C C . ARG A 1 179 ? -11.519 -11.976 -24.981 1.00 54.16 179 ARG A C 1
ATOM 1421 O O . ARG A 1 179 ? -12.135 -12.764 -25.690 1.00 54.16 179 ARG A O 1
ATOM 1428 N N . ASN A 1 180 ? -10.683 -12.365 -24.015 1.00 56.66 180 ASN A N 1
ATOM 1429 C CA . ASN A 1 180 ? -10.399 -13.777 -23.727 1.00 56.66 180 ASN A CA 1
ATOM 1430 C C . ASN A 1 180 ? -11.688 -14.544 -23.395 1.00 56.66 180 ASN A C 1
ATOM 1432 O O . ASN A 1 180 ? -11.927 -15.621 -23.934 1.00 56.66 180 ASN A O 1
ATOM 1436 N N . ILE A 1 181 ? -12.580 -13.929 -22.611 1.00 61.09 181 ILE A N 1
ATOM 1437 C CA . ILE A 1 181 ? -13.902 -14.482 -22.288 1.00 61.09 181 ILE A CA 1
ATOM 1438 C C . ILE A 1 181 ? -14.821 -14.497 -23.523 1.00 61.09 181 ILE A C 1
ATOM 1440 O O . ILE A 1 181 ? -15.442 -15.520 -23.800 1.00 61.09 181 ILE A O 1
ATOM 1444 N N . LEU A 1 182 ? -14.889 -13.399 -24.295 1.00 58.91 182 LEU A N 1
ATOM 1445 C CA . LEU A 1 182 ? -15.721 -13.311 -25.511 1.00 58.91 182 LEU A CA 1
ATOM 1446 C C . LEU A 1 182 ? -15.277 -14.260 -26.635 1.00 58.91 182 LEU A C 1
ATOM 1448 O O . LEU A 1 182 ? -16.088 -14.613 -27.487 1.00 58.91 182 LEU A O 1
ATOM 1452 N N . GLN A 1 183 ? -14.002 -14.646 -26.660 1.00 57.19 183 GLN A N 1
ATOM 1453 C CA . GLN A 1 183 ? -13.417 -15.525 -27.675 1.00 57.19 183 GLN A CA 1
ATOM 1454 C C . GLN A 1 183 ? -13.160 -16.950 -27.162 1.00 57.19 183 GLN A C 1
ATOM 1456 O O . GLN A 1 183 ? -12.622 -17.761 -27.910 1.00 57.19 183 GLN A O 1
ATOM 1461 N N . HIS A 1 184 ? -13.551 -17.268 -25.919 1.00 57.25 184 HIS A N 1
ATOM 1462 C CA . HIS A 1 184 ? -13.267 -18.548 -25.252 1.00 57.25 184 HIS A CA 1
ATOM 1463 C C . HIS A 1 184 ? -11.779 -18.946 -25.294 1.00 57.25 184 HIS A C 1
ATOM 1465 O O . HIS A 1 184 ? -11.438 -20.126 -25.383 1.00 57.25 184 HIS A O 1
ATOM 1471 N N . LEU A 1 185 ? -10.885 -17.958 -25.251 1.00 54.47 185 LEU A N 1
ATOM 1472 C CA . LEU A 1 185 ? -9.447 -18.184 -25.260 1.00 54.47 185 LEU A CA 1
ATOM 1473 C C . LEU A 1 185 ? -8.999 -18.519 -23.840 1.00 54.47 185 LEU A C 1
ATOM 1475 O O . LEU A 1 185 ? -9.041 -17.673 -22.945 1.00 54.47 185 LEU A O 1
ATOM 1479 N N . ASN A 1 186 ? -8.571 -19.764 -23.645 1.00 54.34 186 ASN A N 1
ATOM 1480 C CA . ASN A 1 186 ? -7.947 -20.203 -22.407 1.00 54.34 186 ASN A CA 1
ATOM 1481 C C . ASN A 1 186 ? -6.483 -19.754 -22.451 1.00 54.34 186 ASN A C 1
ATOM 1483 O O . ASN A 1 186 ? -5.629 -20.452 -22.997 1.00 54.34 186 ASN A O 1
ATOM 1487 N N . VAL A 1 187 ? -6.209 -18.540 -21.969 1.00 52.94 187 VAL A N 1
ATOM 1488 C CA . VAL A 1 187 ? -4.826 -18.083 -21.809 1.00 52.94 187 VAL A CA 1
ATOM 1489 C C . VAL A 1 187 ? -4.228 -18.957 -20.719 1.00 52.94 187 VAL A C 1
ATOM 1491 O O . VAL A 1 187 ? -4.738 -18.976 -19.601 1.00 52.94 187 VAL A O 1
ATOM 1494 N N . SER A 1 188 ? -3.231 -19.758 -21.085 1.00 47.34 188 SER A N 1
ATOM 1495 C CA . SER A 1 188 ? -2.540 -20.674 -20.184 1.00 47.34 188 SER A CA 1
ATOM 1496 C C . SER A 1 188 ? -2.181 -19.950 -18.891 1.00 47.34 188 SER A C 1
ATOM 1498 O O . SER A 1 188 ? -1.514 -18.914 -18.935 1.00 47.34 188 SER A O 1
ATOM 1500 N N . ASN A 1 189 ? -2.657 -20.490 -17.764 1.00 44.56 189 ASN A N 1
ATOM 1501 C CA . ASN A 1 189 ? -2.217 -20.078 -16.439 1.00 44.56 189 ASN A CA 1
ATOM 1502 C C . ASN A 1 189 ? -0.689 -20.048 -16.445 1.00 44.56 189 ASN A C 1
ATOM 1504 O O . ASN A 1 189 ? -0.059 -20.988 -16.928 1.00 44.56 189 ASN A O 1
ATOM 1508 N N . PHE A 1 190 ? -0.118 -18.953 -15.951 1.00 43.62 190 PHE A N 1
ATOM 1509 C CA . PHE A 1 190 ? 1.308 -18.878 -15.677 1.00 43.62 190 PHE A CA 1
ATOM 1510 C C . PHE A 1 190 ? 1.661 -20.042 -14.744 1.00 43.62 190 PHE A C 1
ATOM 1512 O O . PHE A 1 190 ? 1.240 -20.056 -13.589 1.00 43.62 190 PHE A O 1
ATOM 1519 N N . GLU A 1 191 ? 2.362 -21.045 -15.270 1.00 36.84 191 GLU A N 1
ATOM 1520 C CA . GLU A 1 191 ? 3.037 -22.041 -14.446 1.00 36.84 191 GLU A CA 1
ATOM 1521 C C . GLU A 1 191 ? 4.244 -21.346 -13.809 1.00 36.84 191 GLU A C 1
ATOM 1523 O O . GLU A 1 191 ? 5.065 -20.749 -14.514 1.00 36.84 191 GLU A O 1
ATOM 1528 N N . MET A 1 192 ? 4.265 -21.353 -12.476 1.00 34.66 192 MET A N 1
ATOM 1529 C CA . MET A 1 192 ? 5.361 -20.870 -11.637 1.00 34.66 192 MET A CA 1
ATOM 1530 C C . MET A 1 192 ? 6.438 -21.949 -11.516 1.00 34.66 192 MET A C 1
ATOM 1532 O O . MET A 1 192 ? 6.054 -23.138 -11.420 1.00 34.66 192 MET A O 1
#

InterPro domains:
  IPR000719 Protein kinase domain [PF00069] (48-147)
  IPR000719 Protein kinase domain [PS50011] (1-148)
  IPR000719 Protein kinase domain [SM00220] (3-148)
  IPR000961 AGC-kinase, C-terminal [PS51285] (149-192)
  IPR011009 Protein kinase-like domain superfamily [SSF56112] (47-183)
  IPR050236 Serine/threonine-protein kinases, AGC [PTHR24356] (25-177)

pLDDT: mean 76.61, std 25.45, range [27.78, 98.75]

Radius of gyration: 27.6 Å; Cα contacts (8 Å, |Δi|>4): 126; chains: 1; bounding box: 81×40×88 Å

Mean predicted aligned error: 15.24 Å

Foldseek 3Di:
DDDDDDDDDDDDDDDDDPDDDDDDDDPDPDDDPDDDDPDPPPDDPPPDPPPPDDLLLAALCVVVVHDDDPLSVLSSVLQVLVCVLVVHGQQDDPDSVSSNVCLNVVPGPADDDPSHDDPLSVVSSVLSSDNPSVSRDDDVVSCVGPVNPVDPPVCNVVDDDPDDDDAPDPPGDPVPVVVCVVVVPPPDDPDD

Solvent-accessible surface area (backbone atoms only — not comparable to full-atom values): 12854 Å² total; per-residue (Å²): 140,82,89,86,81,87,82,88,82,90,81,80,90,81,80,92,77,84,77,76,74,84,83,71,82,77,94,65,95,70,82,69,90,77,69,76,82,93,68,83,75,81,67,78,85,68,96,60,91,73,75,86,72,72,73,60,46,60,32,54,49,63,78,69,69,46,90,82,62,76,47,45,58,36,25,30,49,20,33,50,55,45,17,76,74,69,76,47,51,53,26,63,57,98,42,72,67,54,19,49,52,24,48,69,67,65,50,62,80,73,58,58,80,95,64,40,68,54,68,44,51,48,54,51,34,53,45,23,58,40,82,55,57,88,76,28,55,51,72,76,56,52,64,66,34,72,66,40,66,86,60,55,81,89,52,54,91,74,54,81,67,97,72,76,89,82,67,92,49,100,80,58,51,85,93,38,64,75,52,34,65,77,65,71,50,80,72,75,75,83,83,128